Protein AF-A0A7S3ERC5-F1 (afdb_monomer_lite)

Foldseek 3Di:
DDDDDDDPDDPPPDDDVCPVVVPDPVCCVVQWVPADFDQDPPDNQWTATNVRPDIDGDDDCLQADELVSCQLCVVVCVVVVNDHVHYHDDCLPHDDVLLVQLSCQLSLNDDDDLVLQPPLFEDEDEQDQDPVCVVVFDCSLVVSLVVVVVVSQVVCVVSVHQYERAQRFQTQDQVSQVSSVVVCVVCVVVVHDSPPRGDRRTDRPVRVDVVVVPVVVGRYGYNCSVVRPSRD

Sequence (232 aa):
GMDGAAAREGRRLSGSSNYLAGWDQGPINDYVLRPHFKRHTEDAKLLHVAGNTVALGVLPMLQFTTAFTFYVQRGMRDRLGVVPFSLHAIFSHGKDHSRKRALLREAGVWHDPPSYYADGRYLSFTVQLPRHAEAEGGFEIVISQLRQFEAALHMALLLNRTLILPHLRCGDRALAYPCYAWYHRGFNSKGFANAKIPMPTICPSYYWLNIKLAEELFPLREPSFLANPRVP

InterPro domains:
  IPR053250 Glycosyltransferase 77 domain-containing protein [PTHR46936] (22-232)

Organism: NCBI:txid156174

pLDDT: mean 78.37, std 17.31, range [28.64, 97.44]

Structure (mmCIF, N/CA/C/O backbone):
data_AF-A0A7S3ERC5-F1
#
_entry.id   AF-A0A7S3ERC5-F1
#
loop_
_atom_site.group_PDB
_atom_site.id
_atom_site.type_symbol
_atom_site.label_atom_id
_atom_site.label_alt_id
_atom_site.label_comp_id
_atom_site.label_asym_id
_atom_site.label_entity_id
_atom_site.label_seq_id
_atom_site.pdbx_PDB_ins_code
_atom_site.Cartn_x
_atom_site.Cartn_y
_atom_site.Cartn_z
_atom_site.occupancy
_atom_site.B_iso_or_equiv
_atom_site.auth_seq_id
_atom_site.auth_comp_id
_atom_site.auth_asym_id
_atom_site.auth_atom_id
_atom_site.pdbx_PDB_model_num
ATOM 1 N N . GLY A 1 1 ? 59.832 14.404 -34.823 1.00 35.19 1 GLY A N 1
ATOM 2 C CA . GLY A 1 1 ? 58.498 14.774 -34.324 1.00 35.19 1 GLY A CA 1
ATOM 3 C C . GLY A 1 1 ? 57.708 13.511 -34.107 1.00 35.19 1 GLY A C 1
ATOM 4 O O . GLY A 1 1 ? 57.198 12.962 -35.069 1.00 35.19 1 GLY A O 1
ATOM 5 N N . MET A 1 2 ? 57.704 13.016 -32.876 1.00 28.64 2 MET A N 1
ATOM 6 C CA . MET A 1 2 ? 56.937 11.855 -32.428 1.00 28.64 2 MET A CA 1
ATOM 7 C C . MET A 1 2 ? 56.595 12.133 -30.967 1.00 28.64 2 MET A C 1
ATOM 9 O O . MET A 1 2 ? 57.396 11.843 -30.088 1.00 28.64 2 MET A O 1
ATOM 13 N N . ASP A 1 3 ? 55.440 12.745 -30.738 1.00 33.94 3 ASP A N 1
ATOM 14 C CA . ASP A 1 3 ? 54.832 12.858 -29.417 1.00 33.94 3 ASP A CA 1
ATOM 15 C C . ASP A 1 3 ? 53.481 12.159 -29.480 1.00 33.94 3 ASP A C 1
ATOM 17 O O . ASP A 1 3 ? 52.656 12.475 -30.339 1.00 33.94 3 ASP A O 1
ATOM 21 N N . GLY A 1 4 ? 53.253 11.207 -28.576 1.00 38.78 4 GLY A N 1
ATOM 22 C CA . GLY A 1 4 ? 51.921 10.640 -28.385 1.00 38.78 4 GLY A CA 1
ATOM 23 C C . GLY A 1 4 ? 51.878 9.170 -27.999 1.00 38.78 4 GLY A C 1
ATOM 24 O O . GLY A 1 4 ? 51.264 8.394 -28.716 1.00 38.78 4 GLY A O 1
ATOM 25 N N . ALA A 1 5 ? 52.471 8.785 -26.865 1.00 38.22 5 ALA A N 1
ATOM 26 C CA . ALA A 1 5 ? 52.023 7.624 -26.085 1.00 38.22 5 ALA A CA 1
ATOM 27 C C . ALA A 1 5 ? 52.820 7.505 -24.778 1.00 38.22 5 ALA A C 1
ATOM 29 O O . ALA A 1 5 ? 53.934 7.000 -24.806 1.00 38.22 5 ALA A O 1
ATOM 30 N N . ALA A 1 6 ? 52.243 7.936 -23.650 1.00 38.53 6 ALA A N 1
ATOM 31 C CA . ALA A 1 6 ? 52.385 7.295 -22.330 1.00 38.53 6 ALA A CA 1
ATOM 32 C C . ALA A 1 6 ? 51.834 8.213 -21.226 1.00 38.53 6 ALA A C 1
ATOM 34 O O . ALA A 1 6 ? 52.569 8.980 -20.619 1.00 38.53 6 ALA A O 1
ATOM 35 N N . ALA A 1 7 ? 50.533 8.122 -20.945 1.00 35.22 7 ALA A N 1
ATOM 36 C CA . ALA A 1 7 ? 49.967 8.578 -19.673 1.00 35.22 7 ALA A CA 1
ATOM 37 C C . ALA A 1 7 ? 48.605 7.904 -19.434 1.00 35.22 7 ALA A C 1
ATOM 39 O O . ALA A 1 7 ? 47.548 8.529 -19.477 1.00 35.22 7 ALA A O 1
ATOM 40 N N . ARG A 1 8 ? 48.614 6.586 -19.216 1.00 38.88 8 ARG A N 1
ATOM 41 C CA . ARG A 1 8 ? 47.509 5.881 -18.545 1.00 38.88 8 ARG A CA 1
ATOM 42 C C . ARG A 1 8 ? 48.056 5.273 -17.265 1.00 38.88 8 ARG A C 1
ATOM 44 O O . ARG A 1 8 ? 48.265 4.071 -17.169 1.00 38.88 8 ARG A O 1
ATOM 51 N N . GLU A 1 9 ? 48.321 6.140 -16.299 1.00 34.81 9 GLU A N 1
ATOM 52 C CA . GLU A 1 9 ? 48.654 5.719 -14.947 1.00 34.81 9 GLU A CA 1
ATOM 53 C C . GLU A 1 9 ? 47.359 5.476 -14.169 1.00 34.81 9 GLU A C 1
ATOM 55 O O . GLU A 1 9 ? 46.465 6.325 -14.091 1.00 34.81 9 GLU A O 1
ATOM 60 N N . GLY A 1 10 ? 47.229 4.240 -13.686 1.00 36.34 10 GLY A N 1
ATOM 61 C CA . GLY A 1 10 ? 46.068 3.735 -12.976 1.00 36.34 10 GLY A CA 1
ATOM 62 C C . GLY A 1 10 ? 45.777 4.564 -11.735 1.00 36.34 10 GLY A C 1
ATOM 63 O O . GLY A 1 10 ? 46.561 4.611 -10.789 1.00 36.34 10 GLY A O 1
ATOM 64 N N . ARG A 1 11 ? 44.596 5.178 -11.714 1.00 35.50 11 ARG A N 1
ATOM 65 C CA . ARG A 1 11 ? 44.057 5.831 -10.527 1.00 35.50 11 ARG A CA 1
ATOM 66 C C . ARG A 1 11 ? 43.696 4.732 -9.515 1.00 35.50 11 ARG A C 1
ATOM 68 O O . ARG A 1 11 ? 42.594 4.190 -9.552 1.00 35.50 11 ARG A O 1
ATOM 75 N N . ARG A 1 12 ? 44.650 4.357 -8.649 1.00 35.00 12 ARG A N 1
ATOM 76 C CA . ARG A 1 12 ? 44.390 3.517 -7.466 1.00 35.00 12 ARG A CA 1
ATOM 77 C C . ARG A 1 12 ? 43.303 4.195 -6.643 1.00 35.00 12 ARG A C 1
ATOM 79 O O . ARG A 1 12 ? 43.496 5.297 -6.138 1.00 35.00 12 ARG A O 1
ATOM 86 N N . LEU A 1 13 ? 42.163 3.528 -6.527 1.00 39.78 13 LEU A N 1
ATOM 87 C CA . LEU A 1 13 ? 41.083 3.941 -5.648 1.00 39.78 13 LEU A CA 1
ATOM 88 C C . LEU A 1 13 ? 41.535 3.687 -4.207 1.00 39.78 13 LEU A C 1
ATOM 90 O O . LEU A 1 13 ? 41.542 2.547 -3.746 1.00 39.78 13 LEU A O 1
ATOM 94 N N . SER A 1 14 ? 41.975 4.738 -3.515 1.00 37.94 14 SER A N 1
ATOM 95 C CA . SER A 1 14 ? 42.204 4.683 -2.075 1.00 37.94 14 SER A CA 1
ATOM 96 C C . SER A 1 14 ? 40.846 4.588 -1.376 1.00 37.94 14 SER A C 1
ATOM 98 O O . SER A 1 14 ? 40.018 5.498 -1.423 1.00 37.94 14 SER A O 1
ATOM 100 N N . GLY A 1 15 ? 40.584 3.428 -0.778 1.00 44.31 15 GLY A N 1
ATOM 101 C CA . GLY A 1 15 ? 39.358 3.162 -0.042 1.00 44.31 15 GLY A CA 1
ATOM 102 C C . GLY A 1 15 ? 39.331 3.941 1.268 1.00 44.31 15 GLY A C 1
ATOM 103 O O . GLY A 1 15 ? 40.010 3.576 2.223 1.00 44.31 15 GLY A O 1
ATOM 104 N N . SER A 1 16 ? 38.509 4.986 1.327 1.00 39.53 16 SER A N 1
ATOM 105 C CA . SER A 1 16 ? 37.872 5.397 2.578 1.00 39.53 16 SER A CA 1
ATOM 106 C C . SER A 1 16 ? 36.579 4.591 2.739 1.00 39.53 16 SER A C 1
ATOM 108 O O . SER A 1 16 ? 35.960 4.200 1.748 1.00 39.53 16 SER A O 1
ATOM 110 N N . SER A 1 17 ? 36.136 4.337 3.970 1.00 43.28 17 SER A N 1
ATOM 111 C CA . SER A 1 17 ? 34.891 3.606 4.274 1.00 43.28 17 SER A CA 1
ATOM 112 C C . SER A 1 17 ? 33.626 4.209 3.631 1.00 43.28 17 SER A C 1
ATOM 114 O O . SER A 1 17 ? 32.585 3.560 3.586 1.00 43.28 17 SER A O 1
ATOM 116 N N . ASN A 1 18 ? 33.727 5.413 3.060 1.00 44.56 18 ASN A N 1
ATOM 117 C CA . ASN A 1 18 ? 32.684 6.088 2.293 1.00 44.56 18 ASN A CA 1
ATOM 118 C C . ASN A 1 18 ? 32.609 5.663 0.816 1.00 44.56 18 ASN A C 1
ATOM 120 O O . ASN A 1 18 ? 31.658 6.037 0.132 1.00 44.56 18 ASN A O 1
ATOM 124 N N . TYR A 1 19 ? 33.570 4.888 0.298 1.00 46.44 19 TYR A N 1
ATOM 125 C CA . TYR A 1 19 ? 33.603 4.535 -1.126 1.00 46.44 19 TYR A CA 1
ATOM 126 C C . TYR A 1 19 ? 32.423 3.638 -1.522 1.00 46.44 19 TYR A C 1
ATOM 128 O O . TYR A 1 19 ? 31.796 3.862 -2.552 1.00 46.44 19 TYR A O 1
ATOM 136 N N . LEU A 1 20 ? 32.057 2.673 -0.669 1.00 44.97 20 LEU A N 1
ATOM 137 C CA . LEU A 1 20 ? 30.886 1.812 -0.884 1.00 44.97 20 LEU A CA 1
ATOM 138 C C . LEU A 1 20 ? 29.560 2.565 -0.708 1.00 44.97 20 LEU A C 1
ATOM 140 O O . LEU A 1 20 ? 28.596 2.251 -1.394 1.00 44.97 20 LEU A O 1
ATOM 144 N N . ALA A 1 21 ? 29.514 3.590 0.150 1.00 45.38 21 ALA A N 1
ATOM 145 C CA . ALA A 1 21 ? 28.346 4.466 0.268 1.00 45.38 21 ALA A CA 1
ATOM 146 C C . ALA A 1 21 ? 28.141 5.339 -0.985 1.00 45.38 21 ALA A C 1
ATOM 148 O O . ALA A 1 21 ? 27.024 5.772 -1.255 1.00 45.38 21 ALA A O 1
ATOM 149 N N . GLY A 1 22 ? 29.211 5.571 -1.755 1.00 47.38 22 GLY A N 1
ATOM 150 C CA . GLY A 1 22 ? 29.163 6.224 -3.060 1.00 47.38 22 GLY A CA 1
ATOM 151 C C . GLY A 1 22 ? 28.683 5.318 -4.196 1.00 47.38 22 GLY A C 1
ATOM 152 O O . GLY A 1 22 ? 28.251 5.845 -5.212 1.00 47.38 22 GLY A O 1
ATOM 153 N N . TRP A 1 23 ? 28.708 3.988 -4.042 1.00 52.31 23 TRP A N 1
ATOM 154 C CA . TRP A 1 23 ? 28.159 3.035 -5.019 1.00 52.31 23 TRP A CA 1
ATOM 155 C C . TRP A 1 23 ? 26.625 2.990 -4.939 1.00 52.31 23 TRP A C 1
ATOM 157 O O . TRP A 1 23 ? 26.026 2.008 -4.505 1.00 52.31 23 TRP A O 1
ATOM 167 N N . ASP A 1 24 ? 25.986 4.083 -5.351 1.00 62.59 24 ASP A N 1
ATOM 168 C CA . ASP A 1 24 ? 24.536 4.185 -5.512 1.00 62.59 24 ASP A CA 1
ATOM 169 C C . ASP A 1 24 ? 24.131 4.190 -7.005 1.00 62.59 24 ASP A C 1
ATOM 171 O O . ASP A 1 24 ? 24.898 3.809 -7.896 1.00 62.59 24 ASP A O 1
ATOM 175 N N . GLN A 1 25 ? 22.895 4.603 -7.288 1.00 63.19 25 GLN A N 1
ATOM 176 C CA . GLN A 1 25 ? 22.359 4.773 -8.633 1.00 63.19 25 GLN A CA 1
ATOM 177 C C . GLN A 1 25 ? 23.262 5.593 -9.581 1.00 63.19 25 GLN A C 1
ATOM 179 O O . GLN A 1 25 ? 23.300 5.290 -10.771 1.00 63.19 25 GLN A O 1
ATOM 184 N N . GLY A 1 26 ? 23.968 6.622 -9.106 1.00 65.56 26 GLY A N 1
ATOM 185 C CA . GLY A 1 26 ? 24.802 7.521 -9.909 1.00 65.56 26 GLY A CA 1
ATOM 186 C C . GLY A 1 26 ? 25.967 6.800 -10.592 1.00 65.56 26 GLY A C 1
ATOM 187 O O . GLY A 1 26 ? 25.983 6.724 -11.820 1.00 65.56 26 GLY A O 1
ATOM 188 N N . PRO A 1 27 ? 26.906 6.196 -9.843 1.00 68.62 27 PRO A N 1
ATOM 189 C CA . PRO A 1 27 ? 28.004 5.440 -10.444 1.00 68.62 27 PRO A CA 1
ATOM 190 C C . PRO A 1 27 ? 27.554 4.229 -11.263 1.00 68.62 27 PRO A C 1
ATOM 192 O O . PRO A 1 27 ? 28.153 3.948 -12.301 1.00 68.62 27 PRO A O 1
ATOM 195 N N . ILE A 1 28 ? 26.471 3.548 -10.869 1.00 69.75 28 ILE A N 1
ATOM 196 C CA . ILE A 1 28 ? 25.875 2.496 -11.707 1.00 69.75 28 ILE A CA 1
ATOM 197 C C . ILE A 1 28 ? 25.412 3.095 -13.038 1.00 69.75 28 ILE A C 1
ATOM 199 O O . ILE A 1 28 ? 25.737 2.564 -14.098 1.00 69.75 28 ILE A O 1
ATOM 203 N N . ASN A 1 29 ? 24.706 4.226 -13.015 1.00 68.50 29 ASN A N 1
ATOM 204 C CA . ASN A 1 29 ? 24.275 4.895 -14.236 1.00 68.50 29 ASN A CA 1
ATOM 205 C C . ASN A 1 29 ? 25.470 5.305 -15.112 1.00 68.50 29 ASN A C 1
ATOM 207 O O . ASN A 1 29 ? 25.428 5.095 -16.320 1.00 68.50 29 ASN A O 1
ATOM 211 N N . ASP A 1 30 ? 26.520 5.874 -14.525 1.00 70.38 30 ASP A N 1
ATOM 212 C CA . ASP A 1 30 ? 27.606 6.517 -15.270 1.00 70.38 30 ASP A CA 1
ATOM 213 C C . ASP A 1 30 ? 28.686 5.560 -15.768 1.00 70.38 30 ASP A C 1
ATOM 215 O O . ASP A 1 30 ? 29.192 5.740 -16.877 1.00 70.38 30 ASP A O 1
ATOM 219 N N . TYR A 1 31 ? 29.013 4.530 -14.990 1.00 68.44 31 TYR A N 1
ATOM 220 C CA . TYR A 1 31 ? 30.121 3.619 -15.293 1.00 68.44 31 TYR A CA 1
ATOM 221 C C . TYR A 1 31 ? 29.662 2.232 -15.740 1.00 68.44 31 TYR A C 1
ATOM 223 O O . TYR A 1 31 ? 30.422 1.530 -16.404 1.00 68.44 31 TYR A O 1
ATOM 231 N N . VAL A 1 32 ? 28.432 1.837 -15.401 1.00 68.19 32 VAL A N 1
ATOM 232 C CA . VAL A 1 32 ? 27.875 0.537 -15.797 1.00 68.19 32 VAL A CA 1
ATOM 233 C C . VAL A 1 32 ? 26.866 0.725 -16.924 1.00 68.19 32 VAL A C 1
ATOM 235 O O . VAL A 1 32 ? 27.057 0.184 -18.002 1.00 68.19 32 VAL A O 1
ATOM 238 N N . LEU A 1 33 ? 25.823 1.532 -16.726 1.00 69.31 33 LEU A N 1
ATOM 239 C CA . LEU A 1 33 ? 24.710 1.635 -17.674 1.00 69.31 33 LEU A CA 1
ATOM 240 C C . LEU A 1 33 ? 25.027 2.515 -18.896 1.00 69.31 33 LEU A C 1
ATOM 242 O O . LEU A 1 33 ? 24.703 2.141 -20.014 1.00 69.31 33 LEU A O 1
ATOM 246 N N . ARG A 1 34 ? 25.650 3.687 -18.742 1.00 65.69 34 ARG A N 1
ATOM 247 C CA . ARG A 1 34 ? 25.949 4.583 -19.880 1.00 65.69 34 ARG A CA 1
ATOM 248 C C . ARG A 1 34 ? 27.001 4.027 -20.858 1.00 65.69 34 ARG A C 1
ATOM 250 O O . ARG A 1 34 ? 26.823 4.238 -22.061 1.00 65.69 34 ARG A O 1
ATOM 257 N N . PRO A 1 35 ? 28.067 3.325 -20.428 1.00 59.41 35 PRO A N 1
ATOM 258 C CA . PRO A 1 35 ? 29.069 2.802 -21.354 1.00 59.41 35 PRO A CA 1
ATOM 259 C C . PRO A 1 35 ? 28.554 1.588 -22.143 1.00 59.41 35 PRO A C 1
ATOM 261 O O . PRO A 1 35 ? 28.512 0.466 -21.645 1.00 59.41 35 PRO A O 1
ATOM 264 N N . HIS A 1 36 ? 28.223 1.822 -23.415 1.00 63.94 36 HIS A N 1
ATOM 265 C CA . HIS A 1 36 ? 27.982 0.808 -24.450 1.00 63.94 36 HIS A CA 1
ATOM 266 C C . HIS A 1 36 ? 26.942 -0.270 -24.104 1.00 63.94 36 HIS A C 1
ATOM 268 O O . HIS A 1 36 ? 27.240 -1.459 -24.202 1.00 63.94 36 HIS A O 1
ATOM 274 N N . PHE A 1 37 ? 25.705 0.135 -23.798 1.00 75.31 37 PHE A N 1
ATOM 275 C CA . PHE A 1 37 ? 24.567 -0.788 -23.820 1.00 75.31 37 PHE A CA 1
ATOM 276 C C . PHE A 1 37 ? 24.485 -1.496 -25.177 1.00 75.31 37 PHE A C 1
ATOM 278 O O . PHE A 1 37 ? 24.172 -0.872 -26.196 1.00 75.31 37 PHE A O 1
ATOM 285 N N . LYS A 1 38 ? 24.747 -2.803 -25.193 1.00 79.62 38 LYS A N 1
ATOM 286 C CA . LYS A 1 38 ? 24.572 -3.648 -26.378 1.00 79.62 38 LYS A CA 1
ATOM 287 C C . LYS A 1 38 ? 23.632 -4.787 -26.038 1.00 79.62 38 LYS A C 1
ATOM 289 O O . LYS A 1 38 ? 23.845 -5.511 -25.073 1.00 79.62 38 LYS A O 1
ATOM 294 N N . ARG A 1 39 ? 22.578 -4.952 -26.829 1.00 80.56 39 ARG A N 1
ATOM 295 C CA . ARG A 1 39 ? 21.691 -6.109 -26.700 1.00 80.56 39 ARG A CA 1
ATOM 296 C C . ARG A 1 39 ? 22.478 -7.383 -27.006 1.00 80.56 39 ARG A C 1
ATOM 298 O O . ARG A 1 39 ? 23.243 -7.390 -27.970 1.00 80.56 39 ARG A O 1
ATOM 305 N N . HIS A 1 40 ? 22.305 -8.428 -26.198 1.00 82.81 40 HIS A N 1
ATOM 306 C CA . HIS A 1 40 ? 22.885 -9.734 -26.504 1.00 82.81 40 HIS A CA 1
ATOM 307 C C . HIS A 1 40 ? 22.277 -10.256 -27.812 1.00 82.81 40 HIS A C 1
ATOM 309 O O . HIS A 1 40 ? 21.075 -10.108 -28.048 1.00 82.81 40 HIS A O 1
ATOM 315 N N . THR A 1 41 ? 23.101 -10.833 -28.683 1.00 83.19 41 THR A N 1
ATOM 316 C CA . THR A 1 41 ? 22.674 -11.282 -30.018 1.00 83.19 41 THR A CA 1
ATOM 317 C C . THR A 1 41 ? 21.738 -12.486 -29.954 1.00 83.19 41 THR A C 1
ATOM 319 O O . THR A 1 41 ? 20.839 -12.601 -30.778 1.00 83.19 41 THR A O 1
ATOM 322 N N . GLU A 1 42 ? 21.921 -13.347 -28.953 1.00 86.19 42 GLU A N 1
ATOM 323 C CA . GLU A 1 42 ? 21.199 -14.625 -28.831 1.00 86.19 42 GLU A CA 1
ATOM 324 C C . GLU A 1 42 ? 20.074 -14.624 -27.782 1.00 86.19 42 GLU A C 1
ATOM 326 O O . GLU A 1 42 ? 19.174 -15.453 -27.860 1.00 86.19 42 GLU A O 1
ATOM 331 N N . ASP A 1 43 ? 20.075 -13.688 -26.822 1.00 86.25 43 ASP A N 1
ATOM 332 C CA . ASP A 1 43 ? 19.049 -13.618 -25.775 1.00 86.25 43 ASP A CA 1
ATOM 333 C C . ASP A 1 43 ? 18.535 -12.185 -25.626 1.00 86.25 43 ASP A C 1
ATOM 335 O O . ASP A 1 43 ? 19.220 -11.275 -25.160 1.00 86.25 43 ASP A O 1
ATOM 339 N N . ALA A 1 44 ? 17.270 -11.989 -25.989 1.00 82.06 44 ALA A N 1
ATOM 340 C CA . ALA A 1 44 ? 16.591 -10.706 -25.891 1.00 82.06 44 ALA A CA 1
ATOM 341 C C . ALA A 1 44 ? 16.514 -10.137 -24.462 1.00 82.06 44 ALA A C 1
ATOM 343 O O . ALA A 1 44 ? 16.259 -8.939 -24.318 1.00 82.06 44 ALA A O 1
ATOM 344 N N . LYS A 1 45 ? 16.690 -10.970 -23.432 1.00 83.19 45 LYS A N 1
ATOM 345 C CA . LYS A 1 45 ? 16.627 -10.588 -22.015 1.00 83.19 45 LYS A CA 1
ATOM 346 C C . LYS A 1 45 ? 17.985 -10.202 -21.438 1.00 83.19 45 LYS A C 1
ATOM 348 O O . LYS A 1 45 ? 18.026 -9.757 -20.290 1.00 83.19 45 LYS A O 1
ATOM 353 N N . LEU A 1 46 ? 19.065 -10.359 -22.203 1.00 86.50 46 LEU A N 1
ATOM 354 C CA . LEU A 1 46 ? 20.416 -10.027 -21.776 1.00 86.50 46 LEU A CA 1
ATOM 355 C C . LEU A 1 46 ? 20.926 -8.757 -22.459 1.00 86.50 46 LEU A C 1
ATOM 357 O O . LEU A 1 46 ? 20.712 -8.498 -23.648 1.00 86.50 46 LEU A O 1
ATOM 361 N N . LEU A 1 47 ? 21.631 -7.954 -21.672 1.00 85.38 47 LEU A N 1
ATOM 362 C CA . LEU A 1 47 ? 22.252 -6.708 -22.089 1.00 85.38 47 LEU A CA 1
ATOM 363 C C . LEU A 1 47 ? 23.715 -6.734 -21.660 1.00 85.38 47 LEU A C 1
ATOM 365 O O . LEU A 1 47 ? 24.022 -6.999 -20.503 1.00 85.38 47 LEU A O 1
ATOM 369 N N . HIS A 1 48 ? 24.620 -6.430 -22.576 1.00 85.56 48 HIS A N 1
ATOM 370 C CA . HIS A 1 48 ? 26.025 -6.236 -22.269 1.00 85.56 48 HIS A CA 1
ATOM 371 C C . HIS A 1 48 ? 26.301 -4.788 -21.894 1.00 85.56 48 HIS A C 1
ATOM 373 O O . HIS A 1 48 ? 25.827 -3.855 -22.550 1.00 85.56 48 HIS A O 1
ATOM 379 N N . VAL A 1 49 ? 27.105 -4.630 -20.849 1.00 82.25 49 VAL A N 1
ATOM 380 C CA . VAL A 1 49 ? 27.571 -3.348 -20.323 1.00 82.25 49 VAL A CA 1
ATOM 381 C C . VAL A 1 49 ? 29.068 -3.412 -20.018 1.00 82.25 49 VAL A C 1
ATOM 383 O O . VAL A 1 49 ? 29.688 -4.472 -20.153 1.00 82.25 49 VAL A O 1
ATOM 386 N N . ALA A 1 50 ? 29.667 -2.276 -19.642 1.00 77.69 50 ALA A N 1
ATOM 387 C CA . ALA A 1 50 ? 31.088 -2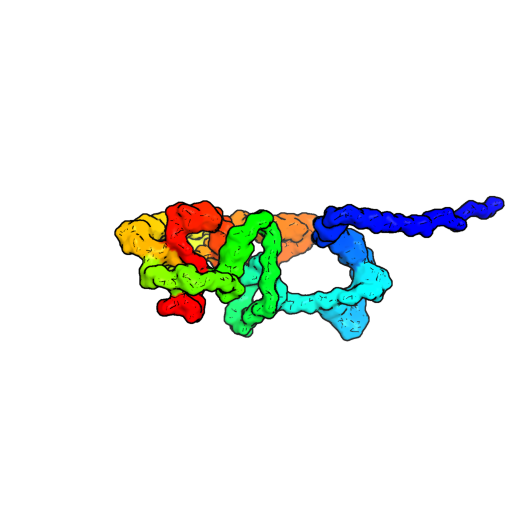.184 -19.289 1.00 77.69 50 ALA A CA 1
ATOM 388 C C . ALA A 1 50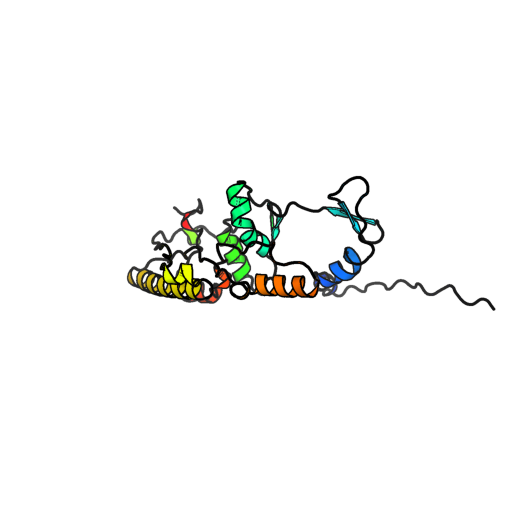 ? 32.014 -2.792 -20.369 1.00 77.69 50 ALA A C 1
ATOM 390 O O . ALA A 1 50 ? 32.906 -3.592 -20.086 1.00 77.69 50 ALA A O 1
ATOM 391 N N . GLY A 1 51 ? 31.759 -2.457 -21.640 1.00 76.12 51 GLY A N 1
ATOM 392 C CA . GLY A 1 51 ? 32.564 -2.953 -22.762 1.00 76.12 51 GLY A CA 1
ATOM 393 C C . GLY A 1 51 ? 32.430 -4.460 -23.009 1.00 76.12 51 GLY A C 1
ATOM 394 O O . GLY A 1 51 ? 33.411 -5.095 -23.377 1.00 76.12 51 GLY A O 1
ATOM 395 N N . ASN A 1 52 ? 31.232 -5.023 -22.813 1.00 79.62 52 ASN A N 1
ATOM 396 C CA . ASN A 1 52 ? 30.895 -6.448 -22.969 1.00 79.62 52 ASN A CA 1
ATOM 397 C C . ASN A 1 52 ? 31.449 -7.398 -21.896 1.00 79.62 52 ASN A C 1
ATOM 399 O O . ASN A 1 52 ? 31.301 -8.609 -22.032 1.00 79.62 52 ASN A O 1
ATOM 403 N N . THR A 1 53 ? 32.034 -6.882 -20.815 1.00 81.81 53 THR A N 1
ATOM 404 C CA . THR A 1 53 ? 32.584 -7.718 -19.731 1.00 81.81 53 THR A CA 1
ATOM 405 C C . THR A 1 53 ? 31.539 -8.143 -18.698 1.00 81.81 53 THR A C 1
ATOM 407 O O . THR A 1 53 ? 31.750 -9.110 -17.972 1.00 81.81 53 THR A O 1
ATOM 410 N N . VAL A 1 54 ? 30.398 -7.449 -18.643 1.00 82.75 54 VAL A N 1
ATOM 411 C CA . VAL A 1 54 ? 29.295 -7.738 -17.719 1.00 82.75 54 VAL A CA 1
ATOM 412 C C . VAL A 1 54 ? 28.011 -7.941 -18.517 1.00 82.75 54 VAL A C 1
ATOM 414 O O . VAL A 1 54 ? 27.688 -7.142 -19.399 1.00 82.75 54 VAL A O 1
ATOM 417 N N . ALA A 1 55 ? 27.273 -9.004 -18.193 1.00 84.81 55 ALA A N 1
ATOM 418 C CA . ALA A 1 55 ? 25.927 -9.254 -18.695 1.00 84.81 55 ALA A CA 1
ATOM 419 C C . ALA A 1 55 ? 24.890 -8.902 -17.617 1.00 84.81 55 ALA A C 1
ATOM 421 O O . ALA A 1 55 ? 24.990 -9.338 -16.471 1.00 84.81 55 ALA A O 1
ATOM 422 N N . LEU A 1 56 ? 23.887 -8.112 -17.990 1.00 84.38 56 LEU A N 1
ATOM 423 C CA . LEU A 1 56 ? 22.734 -7.757 -17.172 1.00 84.38 56 LEU A CA 1
ATOM 424 C C . LEU A 1 56 ? 21.500 -8.489 -17.693 1.00 84.38 56 LEU A C 1
ATOM 426 O O . LEU A 1 56 ? 21.204 -8.434 -18.886 1.00 84.38 56 LEU A O 1
ATOM 430 N N . GLY A 1 57 ? 20.761 -9.131 -16.792 1.00 85.12 57 GLY A N 1
ATOM 431 C CA . GLY A 1 57 ? 19.477 -9.753 -17.099 1.00 85.12 57 GLY A CA 1
ATOM 432 C C . GLY A 1 57 ? 18.300 -8.841 -16.773 1.00 85.12 57 GLY A C 1
ATOM 433 O O . GLY A 1 57 ? 18.272 -8.187 -15.729 1.00 85.12 57 GLY A O 1
ATOM 434 N N . VAL A 1 58 ? 17.298 -8.823 -17.651 1.00 82.31 58 VAL A N 1
ATOM 435 C CA . VAL A 1 58 ? 16.015 -8.165 -17.386 1.00 82.31 58 VAL A CA 1
ATOM 436 C C . VAL A 1 58 ? 15.109 -9.120 -16.612 1.00 82.31 58 VAL A C 1
ATOM 438 O O . VAL A 1 58 ? 14.685 -10.154 -17.131 1.00 82.31 58 VAL A O 1
ATOM 441 N N . LEU A 1 59 ? 14.789 -8.760 -15.370 1.00 87.44 59 LEU A N 1
ATOM 442 C CA . LEU A 1 59 ? 13.900 -9.543 -14.514 1.00 87.44 59 LEU A CA 1
ATOM 443 C C . LEU A 1 59 ? 12.426 -9.148 -14.719 1.00 87.44 59 LEU A C 1
ATOM 445 O O . LEU A 1 59 ? 12.125 -7.967 -14.919 1.00 87.44 59 LEU A O 1
ATOM 449 N N . PRO A 1 60 ? 11.483 -10.109 -14.662 1.00 88.19 60 PRO A N 1
ATOM 450 C CA . PRO A 1 60 ? 10.065 -9.825 -14.846 1.00 88.19 60 PRO A CA 1
ATOM 451 C C . PRO A 1 60 ? 9.539 -8.941 -13.711 1.00 88.19 60 PRO A C 1
ATOM 453 O O . PRO A 1 60 ? 9.483 -9.351 -12.552 1.00 88.19 60 PRO A O 1
ATOM 456 N N . MET A 1 61 ? 9.093 -7.733 -14.060 1.00 87.06 61 MET A N 1
ATOM 457 C CA . MET A 1 61 ? 8.675 -6.706 -13.097 1.00 87.06 61 MET A CA 1
ATOM 458 C C . MET A 1 61 ? 7.550 -7.133 -12.146 1.00 87.06 61 MET A C 1
ATOM 460 O O . MET A 1 61 ? 7.457 -6.594 -11.049 1.00 87.06 61 MET A O 1
ATOM 464 N N . LEU A 1 62 ? 6.683 -8.070 -12.548 1.00 90.38 62 LEU A N 1
ATOM 465 C CA . LEU A 1 62 ? 5.600 -8.556 -11.684 1.00 90.38 62 LEU A CA 1
ATOM 466 C C . LEU A 1 62 ? 6.113 -9.436 -10.533 1.00 90.38 62 LEU A C 1
ATOM 468 O O . LEU A 1 62 ? 5.470 -9.488 -9.490 1.00 90.38 62 LEU A O 1
ATOM 472 N N . GLN A 1 63 ? 7.261 -10.098 -10.713 1.00 92.88 63 GLN A N 1
ATOM 473 C CA . GLN A 1 63 ? 7.896 -10.931 -9.687 1.00 92.88 63 GLN A CA 1
ATOM 474 C C . GLN A 1 63 ? 9.003 -10.176 -8.943 1.00 92.88 63 GLN A C 1
ATOM 476 O O . GLN A 1 63 ? 9.152 -10.343 -7.737 1.00 92.88 63 GLN A O 1
ATOM 481 N N . PHE A 1 64 ? 9.762 -9.327 -9.636 1.00 92.50 64 PHE A N 1
ATOM 482 C CA . PHE A 1 64 ? 10.858 -8.540 -9.066 1.00 92.50 64 PHE A CA 1
ATOM 483 C C . PHE A 1 64 ? 10.433 -7.080 -8.967 1.00 92.50 64 PHE A C 1
ATOM 485 O O . PHE A 1 64 ? 10.770 -6.235 -9.798 1.00 92.50 64 PHE A O 1
ATOM 492 N N . THR A 1 65 ? 9.623 -6.812 -7.951 1.00 89.50 65 THR A N 1
ATOM 493 C CA . THR A 1 65 ? 8.988 -5.515 -7.752 1.00 89.50 65 THR A CA 1
ATOM 494 C C . THR A 1 65 ? 9.887 -4.582 -6.951 1.00 89.50 65 THR A C 1
ATOM 496 O O . THR A 1 65 ? 10.530 -4.957 -5.976 1.00 89.50 65 THR A O 1
ATOM 499 N N . THR A 1 66 ? 9.898 -3.317 -7.332 1.00 86.81 66 THR A N 1
ATOM 500 C CA . THR A 1 66 ? 10.235 -2.211 -6.433 1.00 86.81 66 THR A CA 1
ATOM 501 C C . THR A 1 66 ? 8.984 -1.755 -5.688 1.00 86.81 66 THR A C 1
ATOM 503 O O . THR A 1 66 ? 7.876 -1.988 -6.166 1.00 86.81 66 THR A O 1
ATOM 506 N N . ALA A 1 67 ? 9.135 -1.012 -4.588 1.00 82.81 67 ALA A N 1
ATOM 507 C CA . ALA A 1 67 ? 8.003 -0.386 -3.893 1.00 82.81 67 ALA A CA 1
ATOM 508 C C . ALA A 1 67 ? 7.040 0.347 -4.849 1.00 82.81 67 ALA A C 1
ATOM 510 O O . ALA A 1 67 ? 5.833 0.258 -4.695 1.00 82.81 67 ALA A O 1
ATOM 511 N N . PHE A 1 68 ? 7.553 1.021 -5.884 1.00 80.62 68 PHE A N 1
ATOM 512 C CA . PHE A 1 68 ? 6.723 1.704 -6.880 1.00 80.62 68 PHE A CA 1
ATOM 513 C C . PHE A 1 68 ? 5.940 0.730 -7.775 1.00 80.62 68 PHE A C 1
ATOM 515 O O . PHE A 1 68 ? 4.719 0.820 -7.901 1.00 80.62 68 PHE A O 1
ATOM 522 N N . THR A 1 69 ? 6.640 -0.224 -8.391 1.00 83.56 69 THR A N 1
ATOM 523 C CA . THR A 1 69 ? 6.027 -1.188 -9.324 1.00 83.56 69 THR A CA 1
ATOM 524 C C . THR A 1 69 ? 5.098 -2.170 -8.610 1.00 83.56 69 THR A C 1
ATOM 526 O O . THR A 1 69 ? 4.124 -2.618 -9.209 1.00 83.56 69 THR A O 1
ATOM 529 N N . PHE A 1 70 ? 5.321 -2.416 -7.316 1.00 87.56 70 PHE A N 1
ATOM 530 C CA . PHE A 1 70 ? 4.422 -3.178 -6.455 1.00 87.56 70 PHE A CA 1
ATOM 531 C C . PHE A 1 70 ? 3.012 -2.568 -6.388 1.00 87.56 70 PHE A C 1
ATOM 533 O O . PHE A 1 70 ? 2.035 -3.305 -6.474 1.00 87.56 70 PHE A O 1
ATOM 540 N N . TYR A 1 71 ? 2.849 -1.245 -6.307 1.00 84.75 71 TYR A N 1
ATOM 541 C CA . TYR A 1 71 ? 1.498 -0.657 -6.318 1.00 84.75 71 TYR A CA 1
ATOM 542 C C . TYR A 1 71 ? 0.974 -0.429 -7.733 1.00 84.75 71 TYR A C 1
ATOM 544 O O . TYR A 1 71 ? -0.167 -0.787 -8.024 1.00 84.75 71 TYR A O 1
ATOM 552 N N . VAL A 1 72 ? 1.805 0.103 -8.636 1.00 81.81 72 VAL A N 1
ATOM 553 C CA . VAL A 1 72 ? 1.398 0.410 -10.022 1.00 81.81 72 VAL A CA 1
ATOM 554 C C . VAL A 1 72 ? 0.909 -0.836 -10.763 1.00 81.81 72 VAL A C 1
ATOM 556 O O . VAL A 1 72 ? -0.062 -0.769 -11.509 1.00 81.81 72 VAL A O 1
ATOM 559 N N . GLN A 1 73 ? 1.547 -1.987 -10.536 1.00 85.12 73 GLN A N 1
ATOM 560 C CA . GLN A 1 73 ? 1.191 -3.246 -11.193 1.00 85.12 73 GLN A CA 1
ATOM 561 C C . GLN A 1 73 ? 0.316 -4.158 -10.325 1.00 85.12 73 GLN A C 1
ATOM 563 O O . GLN A 1 73 ? 0.133 -5.321 -10.681 1.00 85.12 73 GLN A O 1
ATOM 568 N N . ARG A 1 74 ? -0.239 -3.671 -9.202 1.00 85.69 74 ARG A N 1
ATOM 569 C CA . ARG A 1 74 ? -1.063 -4.497 -8.301 1.00 85.69 74 ARG A CA 1
ATOM 570 C C . ARG A 1 74 ? -2.223 -5.164 -9.037 1.00 85.69 74 ARG A C 1
ATOM 572 O O . ARG A 1 74 ? -2.312 -6.381 -9.013 1.00 85.69 74 ARG A O 1
ATOM 579 N N . GLY A 1 75 ? -3.027 -4.400 -9.778 1.00 84.88 75 GLY A N 1
ATOM 580 C CA . GLY A 1 75 ? -4.165 -4.962 -10.518 1.00 84.88 75 GLY A CA 1
ATOM 581 C C . GLY A 1 75 ? -3.763 -6.031 -11.542 1.00 84.88 75 GLY A C 1
ATOM 582 O O . GLY A 1 75 ? -4.465 -7.024 -11.705 1.00 84.88 75 GLY A O 1
ATOM 583 N N . MET A 1 76 ? -2.606 -5.871 -12.195 1.00 87.62 76 MET A N 1
ATOM 584 C CA . MET A 1 76 ? -2.073 -6.878 -13.117 1.00 87.62 76 MET A CA 1
ATOM 585 C C . MET A 1 76 ? -1.607 -8.136 -12.375 1.00 87.62 76 MET A C 1
ATOM 587 O O . MET A 1 76 ? -1.917 -9.244 -12.806 1.00 87.62 76 MET A O 1
ATOM 591 N N . ARG A 1 77 ? -0.882 -7.982 -11.258 1.00 90.50 77 ARG A N 1
ATOM 592 C CA . ARG A 1 77 ? -0.449 -9.125 -10.445 1.00 90.50 77 ARG A CA 1
ATOM 593 C C . ARG A 1 77 ? -1.630 -9.902 -9.889 1.00 90.50 77 ARG A C 1
ATOM 595 O O . ARG A 1 77 ? -1.632 -11.121 -10.006 1.00 90.50 77 ARG A O 1
ATOM 602 N N . ASP A 1 78 ? -2.614 -9.200 -9.334 1.00 88.12 78 ASP A N 1
ATOM 603 C CA . ASP A 1 78 ? -3.793 -9.806 -8.721 1.00 88.12 78 ASP A CA 1
ATOM 604 C C . ASP A 1 78 ? -4.588 -10.586 -9.785 1.00 88.12 78 ASP A C 1
ATOM 606 O O . ASP A 1 78 ? -4.936 -11.744 -9.570 1.00 88.12 78 ASP A O 1
ATOM 610 N N . ARG A 1 79 ? -4.773 -10.012 -10.987 1.00 90.38 79 ARG A N 1
ATOM 611 C CA . ARG A 1 79 ? -5.437 -10.687 -12.118 1.00 90.38 79 ARG A CA 1
ATOM 612 C C . ARG A 1 79 ? -4.699 -11.940 -12.600 1.00 90.38 79 ARG A C 1
ATOM 614 O O . ARG A 1 79 ? -5.346 -12.889 -13.031 1.00 90.38 79 ARG A O 1
ATOM 621 N N . LEU A 1 80 ? -3.367 -11.924 -12.592 1.00 93.75 80 LEU A N 1
ATOM 622 C CA . LEU A 1 80 ? -2.536 -13.037 -13.064 1.00 93.75 80 LEU A CA 1
ATOM 623 C C . LEU A 1 80 ? -2.140 -14.019 -11.948 1.00 93.75 80 LEU A C 1
ATOM 625 O O . LEU A 1 80 ? -1.426 -14.979 -12.225 1.00 93.75 80 LEU A O 1
ATOM 629 N N . GLY A 1 81 ? -2.550 -13.776 -10.699 1.00 92.50 81 GLY A N 1
ATOM 630 C CA . GLY A 1 81 ? -2.147 -14.587 -9.547 1.00 92.50 81 GLY A CA 1
ATOM 631 C C . GLY A 1 81 ? -0.636 -14.574 -9.279 1.00 92.50 81 GLY A C 1
ATOM 632 O O . GLY A 1 81 ? -0.093 -15.547 -8.760 1.00 92.50 81 GLY A O 1
ATOM 633 N N . VAL A 1 82 ? 0.071 -13.504 -9.660 1.00 93.25 82 VAL A N 1
ATOM 634 C CA . VAL A 1 82 ? 1.534 -13.430 -9.527 1.00 93.25 82 VAL A CA 1
ATOM 635 C C . VAL A 1 82 ? 1.918 -12.923 -8.142 1.00 93.25 82 VAL A C 1
ATOM 637 O O . VAL A 1 82 ? 1.723 -11.751 -7.810 1.00 93.25 82 VAL A O 1
ATOM 640 N N . VAL A 1 83 ? 2.551 -13.796 -7.363 1.00 89.94 83 VAL A N 1
ATOM 641 C CA . VAL A 1 83 ? 3.195 -13.431 -6.099 1.00 89.94 83 VAL A CA 1
ATOM 642 C C . VAL A 1 83 ? 4.593 -12.868 -6.389 1.00 89.94 83 VAL A C 1
ATOM 644 O O . VAL A 1 83 ? 5.363 -13.507 -7.113 1.00 89.94 83 VAL A O 1
ATOM 647 N N . PRO A 1 84 ? 4.952 -11.683 -5.859 1.00 92.06 84 PRO A N 1
ATOM 648 C CA . PRO A 1 84 ? 6.309 -11.168 -5.979 1.00 92.06 84 PRO A CA 1
ATOM 649 C C . PRO A 1 84 ? 7.331 -12.129 -5.367 1.00 92.06 84 PRO A C 1
ATOM 651 O O . PRO A 1 84 ? 7.207 -12.522 -4.213 1.00 92.06 84 PRO A O 1
ATOM 654 N N . PHE A 1 85 ? 8.370 -12.458 -6.131 1.00 92.94 85 PHE A N 1
ATOM 655 C CA . PHE A 1 85 ? 9.553 -13.155 -5.629 1.00 92.94 85 PHE A CA 1
ATOM 656 C C . PHE A 1 85 ? 10.438 -12.216 -4.798 1.00 92.94 85 PHE A C 1
ATOM 658 O O . PHE A 1 85 ? 11.049 -12.623 -3.816 1.00 92.94 85 PHE A O 1
ATOM 665 N N . SER A 1 86 ? 10.506 -10.942 -5.191 1.00 92.31 86 SER A N 1
ATOM 666 C CA . SER A 1 86 ? 11.263 -9.913 -4.486 1.00 92.31 86 SER A CA 1
ATOM 667 C C . SER A 1 86 ? 10.495 -8.594 -4.457 1.00 92.31 86 SER A C 1
ATOM 669 O O . SER A 1 86 ? 9.909 -8.164 -5.458 1.00 92.31 86 SER A O 1
ATOM 671 N N . LEU A 1 87 ? 10.520 -7.946 -3.292 1.00 90.75 87 LEU A N 1
ATOM 672 C CA . LEU A 1 87 ? 10.030 -6.590 -3.077 1.00 90.75 87 LEU A CA 1
ATOM 673 C C . LEU A 1 87 ? 11.177 -5.716 -2.567 1.00 90.75 87 LEU A C 1
ATOM 675 O O . LEU A 1 87 ? 11.558 -5.757 -1.398 1.00 90.75 87 LEU A O 1
ATOM 679 N N . HIS A 1 88 ? 11.722 -4.892 -3.456 1.00 88.00 88 HIS A N 1
ATOM 680 C CA . HIS A 1 88 ? 12.789 -3.960 -3.135 1.00 88.00 88 HIS A CA 1
ATOM 681 C C . HIS A 1 88 ? 12.223 -2.614 -2.649 1.00 88.00 88 HIS A C 1
ATOM 683 O O . HIS A 1 88 ? 11.674 -1.816 -3.420 1.00 88.00 88 HIS A O 1
ATOM 689 N N . ALA A 1 89 ? 12.369 -2.347 -1.348 1.00 84.56 89 ALA A N 1
ATOM 690 C CA . ALA A 1 89 ? 11.937 -1.110 -0.701 1.00 84.56 89 ALA A CA 1
ATOM 691 C C . ALA A 1 89 ? 12.878 0.073 -1.029 1.00 84.56 89 ALA A C 1
ATOM 693 O O . ALA A 1 89 ? 13.793 0.408 -0.267 1.00 84.56 89 ALA A O 1
ATOM 694 N N . ILE A 1 90 ? 12.639 0.701 -2.183 1.00 77.31 90 ILE A N 1
ATOM 695 C CA . ILE A 1 90 ? 13.385 1.867 -2.682 1.00 77.31 90 ILE A CA 1
ATOM 696 C C . ILE A 1 90 ? 13.082 3.161 -1.910 1.00 77.31 90 ILE A C 1
ATOM 698 O O . ILE A 1 90 ? 12.049 3.299 -1.258 1.00 77.31 90 ILE A O 1
ATOM 702 N N . PHE A 1 91 ? 13.971 4.151 -2.037 1.00 66.88 91 PHE A N 1
ATOM 703 C CA . PHE A 1 91 ? 13.890 5.466 -1.377 1.00 66.88 91 PHE A CA 1
ATOM 704 C C . PHE A 1 91 ? 12.859 6.437 -1.971 1.00 66.88 91 PHE A C 1
ATOM 706 O O . PHE A 1 91 ? 12.948 7.640 -1.733 1.00 66.88 91 PHE A O 1
ATOM 713 N N . SER A 1 92 ? 11.875 5.953 -2.731 1.00 56.09 92 SER A N 1
ATOM 714 C CA . SER A 1 92 ? 10.954 6.794 -3.508 1.00 56.09 92 SER A CA 1
ATOM 715 C C . SER A 1 92 ? 10.248 7.894 -2.708 1.00 56.09 92 SER A C 1
ATOM 717 O O . SER A 1 92 ? 9.772 8.855 -3.295 1.00 56.09 92 SER A O 1
ATOM 719 N N . HIS A 1 93 ? 10.168 7.772 -1.379 1.00 57.56 93 HIS A N 1
ATOM 720 C CA . HIS A 1 93 ? 9.485 8.738 -0.522 1.00 57.56 93 HIS A CA 1
ATOM 721 C C . HIS A 1 93 ? 10.251 8.982 0.787 1.00 57.56 93 HIS A C 1
ATOM 723 O O . HIS A 1 93 ? 9.632 9.136 1.831 1.00 57.56 93 HIS A O 1
ATOM 729 N N . GLY A 1 94 ? 11.587 8.984 0.770 1.00 60.72 94 GLY A N 1
ATOM 730 C CA . GLY A 1 94 ? 12.411 9.333 1.937 1.00 60.72 94 GLY A CA 1
ATOM 731 C C . GLY A 1 94 ? 13.281 8.195 2.479 1.00 60.72 94 GLY A C 1
ATOM 732 O O . GLY A 1 94 ? 13.172 7.042 2.065 1.00 60.72 94 GLY A O 1
ATOM 733 N N . LYS A 1 95 ? 14.188 8.546 3.398 1.00 70.19 95 LYS A N 1
ATOM 734 C CA . LYS A 1 95 ? 15.202 7.636 3.965 1.00 70.19 95 LYS A CA 1
ATOM 735 C C . LYS A 1 95 ? 14.754 6.913 5.241 1.00 70.19 95 LYS A C 1
ATOM 737 O O . LYS A 1 95 ? 15.475 6.043 5.714 1.00 70.19 95 LYS A O 1
ATOM 742 N N . ASP A 1 96 ? 13.587 7.254 5.785 1.00 79.00 96 ASP A N 1
ATOM 743 C CA . ASP A 1 96 ? 13.112 6.685 7.046 1.00 79.00 96 ASP A CA 1
ATOM 744 C C . ASP A 1 96 ? 12.706 5.209 6.891 1.00 79.00 96 ASP A C 1
ATOM 746 O O . ASP A 1 96 ? 11.887 4.844 6.041 1.00 79.00 96 ASP A O 1
ATOM 750 N N . HIS A 1 97 ? 13.273 4.365 7.752 1.00 84.62 97 HIS A N 1
ATOM 751 C CA . HIS A 1 97 ? 12.957 2.947 7.865 1.00 84.62 97 HIS A CA 1
ATOM 752 C C . HIS A 1 97 ? 11.474 2.674 8.175 1.00 84.62 97 HIS A C 1
ATOM 754 O O . HIS A 1 97 ? 10.951 1.654 7.725 1.00 84.62 97 HIS A O 1
ATOM 760 N N . SER A 1 98 ? 10.776 3.579 8.873 1.00 84.25 98 SER A N 1
ATOM 761 C CA . SER A 1 98 ? 9.363 3.412 9.251 1.00 84.25 98 SER A CA 1
ATOM 762 C C . SER A 1 98 ? 8.454 3.239 8.027 1.00 84.25 98 SER A C 1
ATOM 764 O O . SER A 1 98 ? 7.571 2.382 8.008 1.00 84.25 98 SER A O 1
ATOM 766 N N . ARG A 1 99 ? 8.738 3.974 6.944 1.00 82.31 99 ARG A N 1
ATOM 767 C CA . ARG A 1 99 ? 8.005 3.884 5.671 1.00 82.31 99 ARG A CA 1
ATOM 768 C C . ARG A 1 99 ? 8.249 2.554 4.969 1.00 82.31 99 ARG A C 1
ATOM 770 O O . ARG A 1 99 ? 7.318 1.964 4.429 1.00 82.31 99 ARG A O 1
ATOM 777 N N . LYS A 1 100 ? 9.495 2.063 5.004 1.00 86.62 100 LYS A N 1
ATOM 778 C CA . LYS A 1 100 ? 9.848 0.742 4.459 1.00 86.62 100 LYS A CA 1
ATOM 779 C C . LYS A 1 100 ? 9.138 -0.368 5.230 1.00 86.62 100 LYS A C 1
ATOM 781 O O . LYS A 1 100 ? 8.599 -1.276 4.610 1.00 86.62 100 LYS A O 1
ATOM 786 N N . ARG A 1 101 ? 9.085 -0.263 6.560 1.00 89.19 101 ARG A N 1
ATOM 787 C CA . ARG A 1 101 ? 8.339 -1.195 7.411 1.00 89.19 101 ARG A CA 1
ATOM 788 C C . ARG A 1 101 ? 6.851 -1.203 7.062 1.00 89.19 101 ARG A C 1
ATOM 790 O O . ARG A 1 101 ? 6.313 -2.274 6.821 1.00 89.19 101 ARG A O 1
ATOM 797 N N . ALA A 1 102 ? 6.209 -0.038 6.966 1.00 89.00 102 ALA A N 1
ATOM 798 C CA . ALA A 1 102 ? 4.789 0.052 6.616 1.00 89.00 102 ALA A CA 1
ATOM 799 C C . ALA A 1 102 ? 4.474 -0.551 5.237 1.00 89.00 102 ALA A C 1
ATOM 801 O O . ALA A 1 102 ? 3.537 -1.331 5.119 1.00 89.00 102 ALA A O 1
ATOM 802 N N . LEU A 1 103 ? 5.302 -0.275 4.223 1.00 88.94 103 LEU A N 1
ATOM 803 C CA . LEU A 1 103 ? 5.221 -0.930 2.911 1.00 88.94 103 LEU A CA 1
ATOM 804 C C . LEU A 1 103 ? 5.265 -2.462 3.028 1.00 88.94 103 LEU A C 1
ATOM 806 O O . LEU A 1 103 ? 4.460 -3.162 2.421 1.00 88.94 103 LEU A O 1
ATOM 810 N N . LEU A 1 104 ? 6.247 -2.988 3.762 1.00 91.44 104 LEU A N 1
ATOM 811 C CA . LEU A 1 104 ? 6.467 -4.430 3.864 1.00 91.44 104 LEU A CA 1
ATOM 812 C C . LEU A 1 104 ? 5.373 -5.116 4.696 1.00 91.44 104 LEU A C 1
ATOM 814 O O . LEU A 1 104 ? 5.004 -6.248 4.384 1.00 91.44 104 LEU A O 1
ATOM 818 N N . ARG A 1 105 ? 4.823 -4.430 5.707 1.00 92.81 105 ARG A N 1
ATOM 819 C CA . ARG A 1 105 ? 3.627 -4.864 6.446 1.00 92.81 105 ARG A CA 1
ATOM 820 C C . ARG A 1 105 ? 2.412 -4.918 5.533 1.00 92.81 105 ARG A C 1
ATOM 822 O O . ARG A 1 105 ? 1.780 -5.961 5.438 1.00 92.81 105 ARG A O 1
ATOM 829 N N . GLU A 1 106 ? 2.158 -3.853 4.772 1.00 91.06 106 GLU A N 1
ATOM 830 C CA . GLU A 1 106 ? 1.074 -3.817 3.784 1.00 91.06 106 GLU A CA 1
ATOM 831 C C . GLU A 1 106 ? 1.175 -4.947 2.757 1.00 91.06 106 GLU A C 1
ATOM 833 O O . GLU A 1 106 ? 0.165 -5.527 2.360 1.00 91.06 106 GLU A O 1
ATOM 838 N N . ALA A 1 107 ? 2.394 -5.291 2.348 1.00 90.19 107 ALA A N 1
ATOM 839 C CA . ALA A 1 107 ? 2.656 -6.404 1.448 1.00 90.19 107 ALA A CA 1
ATOM 840 C C . ALA A 1 107 ? 2.579 -7.790 2.123 1.00 90.19 107 ALA A C 1
ATOM 842 O O . ALA A 1 107 ? 2.702 -8.796 1.431 1.00 90.19 107 ALA A O 1
ATOM 843 N N . GLY A 1 108 ? 2.397 -7.863 3.446 1.00 91.00 108 GLY A N 1
ATOM 844 C CA . GLY A 1 108 ? 2.317 -9.112 4.211 1.00 91.00 108 GLY A CA 1
ATOM 845 C C . GLY A 1 108 ? 3.654 -9.840 4.389 1.00 91.00 108 GLY A C 1
ATOM 846 O O . GLY A 1 108 ? 3.676 -10.976 4.858 1.00 91.00 108 GLY A O 1
ATOM 847 N N . VAL A 1 109 ? 4.773 -9.208 4.024 1.00 90.56 109 VAL A N 1
ATOM 848 C CA . VAL A 1 109 ? 6.116 -9.821 4.036 1.00 90.56 109 VAL A CA 1
ATOM 849 C C . VAL A 1 109 ? 6.980 -9.356 5.208 1.00 90.56 109 VAL A C 1
ATOM 851 O O . VAL A 1 109 ? 8.086 -9.854 5.401 1.00 90.56 109 VAL A O 1
ATOM 854 N N . TRP A 1 110 ? 6.502 -8.393 5.998 1.00 92.81 110 TRP A N 1
ATOM 855 C CA . TRP A 1 110 ? 7.163 -8.009 7.239 1.00 92.81 110 TRP A CA 1
ATOM 856 C C . TRP A 1 110 ? 6.860 -9.008 8.363 1.00 92.81 110 TRP A C 1
ATOM 858 O O . TRP A 1 110 ? 5.759 -9.556 8.466 1.00 92.81 110 TRP A O 1
ATOM 868 N N . HIS A 1 111 ? 7.855 -9.238 9.217 1.00 92.50 111 HIS A N 1
ATOM 869 C CA . HIS A 1 111 ? 7.770 -10.148 10.352 1.00 92.50 111 HIS A CA 1
ATOM 870 C C . HIS A 1 111 ? 7.804 -9.352 11.655 1.00 92.50 111 HIS A C 1
ATOM 872 O O . HIS A 1 111 ? 8.870 -8.966 12.131 1.00 92.50 111 HIS A O 1
ATOM 878 N N . ASP A 1 112 ? 6.626 -9.100 12.219 1.00 94.94 112 ASP A N 1
ATOM 879 C CA . ASP A 1 112 ? 6.482 -8.517 13.551 1.00 94.94 112 ASP A CA 1
ATOM 880 C C . ASP A 1 112 ? 6.452 -9.590 14.652 1.00 94.94 112 ASP A C 1
ATOM 882 O O . ASP A 1 112 ? 6.122 -10.750 14.377 1.00 94.94 112 ASP A O 1
ATOM 886 N N . PRO A 1 113 ? 6.777 -9.226 15.910 1.00 95.31 113 PRO A N 1
ATOM 887 C CA . PRO A 1 113 ? 6.618 -10.129 17.046 1.00 95.31 113 PRO A CA 1
ATOM 888 C C . PRO A 1 113 ? 5.139 -10.505 17.264 1.00 95.31 113 PRO A C 1
ATOM 890 O O . PRO A 1 113 ? 4.256 -9.712 16.930 1.00 95.31 113 PRO A O 1
ATOM 893 N N . PRO A 1 114 ? 4.840 -11.655 17.904 1.00 94.50 114 PRO A N 1
ATOM 894 C CA . PRO A 1 114 ? 3.463 -12.085 18.176 1.00 94.50 114 PRO A CA 1
ATOM 895 C C . PRO A 1 114 ? 2.606 -11.038 18.902 1.00 94.50 114 PRO A C 1
ATOM 897 O O . PRO A 1 114 ? 1.413 -10.924 18.636 1.00 94.50 114 PRO A O 1
ATOM 900 N N . SER A 1 115 ? 3.216 -10.214 19.762 1.00 93.62 115 SER A N 1
ATOM 901 C CA . SER A 1 115 ? 2.536 -9.122 20.471 1.00 93.62 115 SER A CA 1
ATOM 902 C C . SER A 1 115 ? 1.892 -8.090 19.541 1.00 93.62 115 SER A C 1
ATOM 904 O O . SER A 1 115 ? 0.914 -7.454 19.923 1.00 93.62 115 SER A O 1
ATOM 906 N N . TYR A 1 116 ? 2.381 -7.941 18.307 1.00 94.06 116 TYR A N 1
ATOM 907 C CA . TYR A 1 116 ? 1.786 -7.046 17.314 1.00 94.06 116 TYR A CA 1
ATOM 908 C C . TYR A 1 116 ? 0.374 -7.483 16.894 1.00 94.06 116 TYR A C 1
ATOM 910 O O . TYR A 1 116 ? -0.482 -6.632 16.619 1.00 94.06 116 TYR A O 1
ATOM 918 N N . TYR A 1 117 ? 0.132 -8.798 16.899 1.00 93.81 117 TYR A N 1
ATOM 919 C CA . TYR A 1 117 ? -1.105 -9.454 16.467 1.00 93.81 117 TYR A CA 1
ATOM 920 C C . TYR A 1 117 ? -2.054 -9.806 17.626 1.00 93.81 117 TYR A C 1
ATOM 922 O O . TYR A 1 117 ? -3.154 -10.289 17.392 1.00 93.81 117 TYR A O 1
ATOM 930 N N . ALA A 1 118 ? -1.645 -9.565 18.874 1.00 89.81 118 ALA A N 1
ATOM 931 C CA . ALA A 1 118 ? -2.316 -10.098 20.061 1.00 89.81 118 ALA A CA 1
ATOM 932 C C . ALA A 1 118 ? -3.456 -9.223 20.624 1.00 89.81 118 ALA A C 1
ATOM 934 O O . ALA A 1 118 ? -4.110 -9.625 21.579 1.00 89.81 118 ALA A O 1
ATOM 935 N N . ASP A 1 119 ? -3.685 -8.024 20.080 1.00 86.00 119 ASP A N 1
ATOM 936 C CA . ASP A 1 119 ? -4.602 -7.039 20.680 1.00 86.00 119 ASP A CA 1
ATOM 937 C C . ASP A 1 119 ? -6.086 -7.464 20.619 1.00 86.00 119 ASP A C 1
ATOM 939 O O . ASP A 1 119 ? -6.882 -7.097 21.484 1.00 86.00 119 ASP A O 1
ATOM 943 N N . GLY A 1 120 ? -6.478 -8.244 19.601 1.00 86.12 120 GLY A N 1
ATOM 944 C CA . GLY A 1 120 ? -7.793 -8.900 19.485 1.00 86.12 120 GLY A CA 1
ATOM 945 C C . GLY A 1 120 ? -9.014 -7.973 19.352 1.00 86.12 120 GLY A C 1
ATOM 946 O O . GLY A 1 120 ? -10.127 -8.435 19.104 1.00 86.12 120 GLY A O 1
ATOM 947 N N . ARG A 1 121 ? -8.841 -6.656 19.502 1.00 94.38 121 ARG A N 1
ATOM 948 C CA . ARG A 1 121 ? -9.913 -5.652 19.486 1.00 94.38 121 ARG A CA 1
ATOM 949 C C . ARG A 1 121 ? -9.695 -4.673 18.350 1.00 94.38 121 ARG A C 1
ATOM 951 O O . ARG A 1 121 ? -9.172 -3.578 18.531 1.00 94.38 121 ARG A O 1
ATOM 958 N N . TYR A 1 122 ? -10.145 -5.073 17.172 1.00 95.94 122 TYR A N 1
ATOM 959 C CA . TYR A 1 122 ? -9.976 -4.288 15.958 1.00 95.94 122 TYR A CA 1
ATOM 960 C C . TYR A 1 122 ? -11.266 -3.567 15.567 1.00 95.94 122 TYR A C 1
ATOM 962 O O . TYR A 1 122 ? -12.373 -4.041 15.853 1.00 95.94 122 TYR A O 1
ATOM 970 N N . LEU A 1 123 ? -11.114 -2.411 14.924 1.00 96.31 123 LEU A N 1
ATOM 971 C CA . LEU A 1 123 ? -12.159 -1.736 14.163 1.00 96.31 123 LEU A CA 1
ATOM 972 C C . LEU A 1 123 ? -11.673 -1.618 12.720 1.00 96.31 123 LEU A C 1
ATOM 974 O O . LEU A 1 123 ? -10.670 -0.962 12.458 1.00 96.31 123 LEU A O 1
ATOM 978 N N . SER A 1 124 ? -12.381 -2.237 11.784 1.00 95.31 124 SER A N 1
ATOM 979 C CA . SER A 1 124 ? -12.174 -2.030 10.351 1.00 95.31 124 SER A CA 1
ATOM 980 C C . SER A 1 124 ? -13.344 -1.251 9.775 1.00 95.31 124 SER A C 1
ATOM 982 O O . SER A 1 124 ? -14.487 -1.459 10.182 1.00 95.31 124 SER A O 1
ATOM 984 N N . PHE A 1 125 ? -13.080 -0.419 8.777 1.00 94.62 125 PHE A N 1
ATOM 985 C CA . PHE A 1 125 ? -14.122 0.253 8.015 1.00 94.62 125 PHE A CA 1
ATOM 986 C C . PHE A 1 125 ? -13.813 0.179 6.526 1.00 94.62 125 PHE A C 1
ATOM 988 O O . PHE A 1 125 ? -12.668 0.004 6.109 1.00 94.62 125 PHE A O 1
ATOM 995 N N . THR A 1 126 ? -14.861 0.309 5.722 1.00 91.56 126 THR A N 1
ATOM 996 C CA . THR A 1 126 ? -14.740 0.388 4.270 1.00 91.56 126 THR A CA 1
ATOM 997 C C . THR A 1 126 ? -15.019 1.816 3.849 1.00 91.56 126 THR A C 1
ATOM 999 O O . THR A 1 126 ? -16.049 2.378 4.212 1.00 91.56 126 THR A O 1
ATOM 1002 N N . VAL A 1 127 ? -14.103 2.391 3.077 1.00 90.81 127 VAL A N 1
ATOM 1003 C CA . VAL A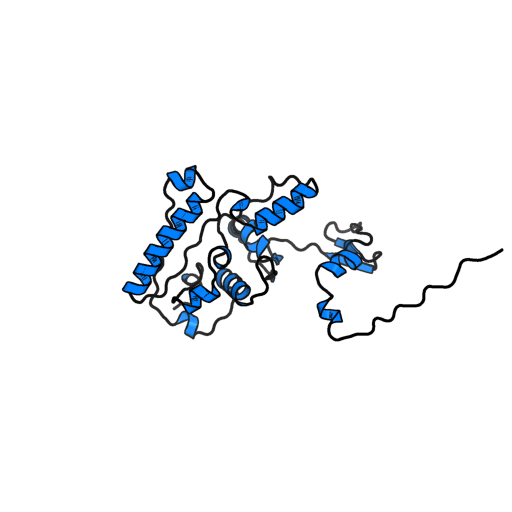 1 127 ? -14.326 3.677 2.421 1.00 90.81 127 VAL A CA 1
ATOM 1004 C C . VAL A 1 127 ? -15.442 3.521 1.395 1.00 90.81 127 VAL A C 1
ATOM 1006 O O . VAL A 1 127 ? -15.367 2.661 0.517 1.00 90.81 127 VAL A O 1
ATOM 1009 N N . GLN A 1 128 ? -16.427 4.410 1.449 1.00 90.38 128 GLN A N 1
ATOM 1010 C CA . GLN A 1 128 ? -17.438 4.569 0.410 1.00 90.38 128 GLN A CA 1
ATOM 1011 C C . GLN A 1 128 ? -17.239 5.915 -0.277 1.00 90.38 128 GLN A C 1
ATOM 1013 O O . GLN A 1 128 ? -17.331 6.960 0.361 1.00 90.38 128 GLN A O 1
ATOM 1018 N N . LEU A 1 129 ? -16.947 5.911 -1.576 1.00 89.81 129 LEU A N 1
ATOM 1019 C CA . LEU A 1 129 ? -16.829 7.154 -2.332 1.00 89.81 129 LEU A CA 1
ATOM 1020 C C . LEU A 1 129 ? -18.228 7.624 -2.762 1.00 89.81 129 LEU A C 1
ATOM 1022 O O . LEU A 1 129 ? -18.950 6.875 -3.418 1.00 89.81 129 LEU A O 1
ATOM 1026 N N . PRO A 1 130 ? -18.643 8.853 -2.412 1.00 89.81 130 PRO A N 1
ATOM 1027 C CA . PRO A 1 130 ? -19.858 9.442 -2.951 1.00 89.81 130 PRO A CA 1
ATOM 1028 C C . PRO A 1 130 ? -19.777 9.569 -4.474 1.00 89.81 130 PRO A C 1
ATOM 1030 O O . PRO A 1 130 ? -18.718 9.885 -5.014 1.00 89.81 130 PRO A O 1
ATOM 1033 N N . ARG A 1 131 ? -20.922 9.447 -5.161 1.00 90.00 131 ARG A N 1
ATOM 1034 C CA . ARG A 1 131 ? -20.997 9.562 -6.631 1.00 90.00 131 ARG A CA 1
ATOM 1035 C C . ARG A 1 131 ? -20.360 10.846 -7.179 1.00 90.00 131 ARG A C 1
ATOM 1037 O O . ARG A 1 131 ? -19.766 10.806 -8.247 1.00 90.00 131 ARG A O 1
ATOM 1044 N N . HIS A 1 132 ? -20.467 11.969 -6.459 1.00 87.88 132 HIS A N 1
ATOM 1045 C CA . HIS A 1 132 ? -19.832 13.227 -6.873 1.00 87.88 132 HIS A CA 1
ATOM 1046 C C . HIS A 1 132 ? -18.301 13.123 -6.851 1.00 87.88 132 HIS A C 1
ATOM 1048 O O . HIS A 1 132 ? -17.661 13.478 -7.830 1.00 87.88 132 HIS A O 1
ATOM 1054 N N . ALA A 1 133 ? -17.722 12.544 -5.795 1.00 86.88 133 ALA A N 1
ATOM 1055 C CA . ALA A 1 133 ? -16.278 12.375 -5.672 1.00 86.88 133 ALA A CA 1
ATOM 1056 C C . ALA A 1 133 ? -15.733 11.395 -6.723 1.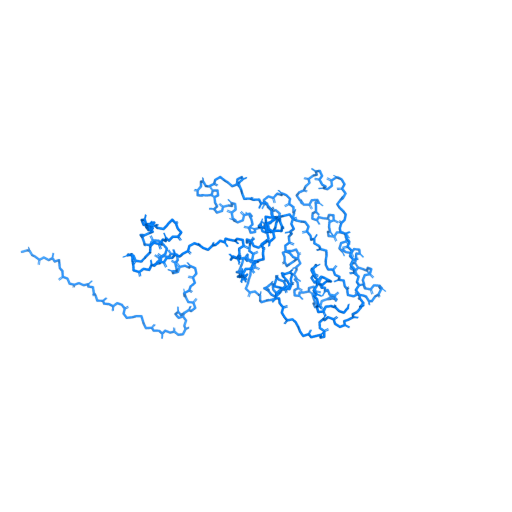00 86.88 133 ALA A C 1
ATOM 1058 O O . ALA A 1 133 ? -14.641 11.598 -7.249 1.00 86.88 133 ALA A O 1
ATOM 1059 N N . GLU A 1 134 ? -16.495 10.349 -7.061 1.00 85.25 134 GLU A N 1
ATOM 1060 C CA . GLU A 1 134 ? -16.148 9.443 -8.162 1.00 85.25 134 GLU A CA 1
ATOM 1061 C C . GLU A 1 134 ? -16.202 10.129 -9.531 1.00 85.25 134 GLU A C 1
ATOM 1063 O O . GLU A 1 134 ? -15.355 9.849 -10.376 1.00 85.25 134 GLU A O 1
ATOM 1068 N N . ALA A 1 135 ? -17.173 11.023 -9.747 1.00 84.88 135 ALA A N 1
ATOM 1069 C CA . ALA A 1 135 ? -17.332 11.757 -10.999 1.00 84.88 135 ALA A CA 1
ATOM 1070 C C . ALA A 1 135 ? -16.277 12.863 -11.182 1.00 84.88 135 ALA A C 1
ATOM 1072 O O . ALA A 1 135 ? -15.777 13.059 -12.288 1.00 84.88 135 ALA A O 1
ATOM 1073 N N . GLU A 1 136 ? -15.935 13.590 -10.117 1.00 83.75 136 GLU A N 1
ATOM 1074 C CA . GLU A 1 136 ? -14.951 14.682 -10.157 1.00 83.75 136 GLU A CA 1
ATOM 1075 C C . GLU A 1 136 ? -13.502 14.173 -10.168 1.00 83.75 136 GLU A C 1
ATOM 1077 O O . GLU A 1 136 ? -12.614 14.773 -10.801 1.00 83.75 136 GLU A O 1
ATOM 1082 N N . GLY A 1 137 ? -13.264 13.057 -9.477 1.00 80.69 137 GLY A N 1
ATOM 1083 C CA . GLY A 1 137 ? -11.955 12.441 -9.355 1.00 80.69 137 GLY A CA 1
ATOM 1084 C C . GLY A 1 137 ? -10.968 13.274 -8.532 1.00 80.69 137 GLY A C 1
ATOM 1085 O O . GLY A 1 137 ? -11.319 14.089 -7.677 1.00 80.69 137 GLY A O 1
ATOM 1086 N N . GLY A 1 138 ? -9.679 13.070 -8.786 1.00 78.88 138 GLY A N 1
ATOM 1087 C CA . GLY A 1 138 ? -8.593 13.882 -8.246 1.00 78.88 138 GLY A CA 1
ATOM 1088 C C . GLY A 1 138 ? -8.575 13.966 -6.718 1.00 78.88 138 GLY A C 1
ATOM 1089 O O . GLY A 1 138 ? -8.476 12.951 -6.030 1.00 78.88 138 GLY A O 1
ATOM 1090 N N . PHE A 1 139 ? -8.602 15.197 -6.199 1.00 78.62 139 PHE A N 1
ATOM 1091 C CA . PHE A 1 139 ? -8.546 15.471 -4.762 1.00 78.62 139 PHE A CA 1
ATOM 1092 C C . PHE A 1 139 ? -9.852 15.149 -4.033 1.00 78.62 139 PHE A C 1
ATOM 1094 O O . PHE A 1 139 ? -9.795 14.848 -2.847 1.00 78.62 139 PHE A O 1
ATOM 1101 N N . GLU A 1 140 ? -11.000 15.126 -4.707 1.00 85.94 140 GLU A N 1
ATOM 1102 C CA . GLU A 1 140 ? -12.288 14.854 -4.052 1.00 85.94 140 GLU A CA 1
ATOM 1103 C C . GLU A 1 140 ? -12.375 13.409 -3.558 1.00 85.94 140 GLU A C 1
ATOM 1105 O O . GLU A 1 140 ? -12.813 13.144 -2.436 1.00 85.94 140 GLU A O 1
ATOM 1110 N N . ILE A 1 141 ? -11.803 12.475 -4.327 1.00 87.06 141 ILE A N 1
ATOM 1111 C CA . ILE A 1 141 ? -11.569 11.095 -3.880 1.00 87.06 141 ILE A CA 1
ATOM 1112 C C . ILE A 1 141 ? -10.742 11.076 -2.586 1.00 87.06 141 ILE A C 1
ATOM 1114 O O . ILE A 1 141 ? -11.019 10.297 -1.677 1.00 87.06 141 ILE A O 1
ATOM 1118 N N . VAL A 1 142 ? -9.717 11.920 -2.479 1.00 83.69 142 VAL A N 1
ATOM 1119 C CA . VAL A 1 142 ? -8.826 11.965 -1.309 1.00 83.69 142 VAL A CA 1
ATOM 1120 C C . VAL A 1 142 ? -9.545 12.567 -0.104 1.00 83.69 142 VAL A C 1
ATOM 1122 O O . VAL A 1 142 ? -9.546 11.973 0.971 1.00 83.69 142 VAL A O 1
ATOM 1125 N N . ILE A 1 143 ? -10.194 13.719 -0.273 1.00 87.19 143 ILE A N 1
ATOM 1126 C CA . ILE A 1 143 ? -10.886 14.436 0.806 1.00 87.19 143 ILE A CA 1
ATOM 1127 C C . ILE A 1 143 ? -12.023 13.583 1.374 1.00 87.19 143 ILE A C 1
ATOM 1129 O O . ILE A 1 143 ? -12.160 13.468 2.594 1.00 87.19 143 ILE A O 1
ATOM 1133 N N . SER A 1 144 ? -12.803 12.931 0.506 1.00 90.94 144 SER A N 1
ATOM 1134 C CA . SER A 1 144 ? -13.879 12.030 0.927 1.00 90.94 144 SER A CA 1
ATOM 1135 C C . SER A 1 144 ? -13.368 10.879 1.800 1.00 90.94 144 SER A C 1
ATOM 1137 O O . SER A 1 144 ? -13.988 10.534 2.809 1.00 90.94 144 SER A O 1
ATOM 1139 N N . GLN A 1 145 ? -12.206 10.324 1.454 1.00 91.88 145 GLN A N 1
ATOM 1140 C CA . GLN A 1 145 ? -11.555 9.270 2.228 1.00 91.88 145 GLN A CA 1
ATOM 1141 C C . GLN A 1 145 ? -11.043 9.758 3.578 1.00 91.88 145 GLN A C 1
ATOM 1143 O O . GLN A 1 145 ? -11.228 9.071 4.581 1.00 91.88 145 GLN A O 1
ATOM 1148 N N . LEU A 1 146 ? -10.428 10.941 3.618 1.00 89.00 146 LEU A N 1
ATOM 1149 C CA . LEU A 1 146 ? -9.881 11.507 4.851 1.00 89.00 146 LEU A CA 1
ATOM 1150 C C . LEU A 1 146 ? -10.978 11.823 5.874 1.00 89.00 146 LEU A C 1
ATOM 1152 O O . LEU A 1 146 ? -10.802 11.518 7.049 1.00 89.00 146 LEU A O 1
ATOM 1156 N N . ARG A 1 147 ? -12.135 12.338 5.434 1.00 92.62 147 ARG A N 1
ATOM 1157 C CA . ARG A 1 147 ? -13.294 12.571 6.318 1.00 92.62 147 ARG A CA 1
ATOM 1158 C C . ARG A 1 147 ? -13.815 11.277 6.947 1.00 92.62 147 ARG A C 1
ATOM 1160 O O . ARG A 1 147 ? -14.150 11.241 8.127 1.00 92.62 147 ARG A O 1
ATOM 1167 N N . GLN A 1 148 ? -13.869 10.198 6.167 1.00 94.38 148 GLN A N 1
ATOM 1168 C CA . GLN A 1 148 ? -14.285 8.886 6.672 1.00 94.38 148 GLN A CA 1
ATOM 1169 C C . GLN A 1 148 ? -13.245 8.280 7.614 1.00 94.38 148 GLN A C 1
ATOM 1171 O O . GLN A 1 148 ? -13.610 7.692 8.628 1.00 94.38 148 GLN A O 1
ATOM 1176 N N . PHE A 1 149 ? -11.958 8.455 7.308 1.00 92.94 149 PHE A N 1
ATOM 1177 C CA . PHE A 1 149 ? -10.867 8.058 8.192 1.00 92.94 149 PHE A CA 1
ATOM 1178 C C . PHE A 1 149 ? -10.928 8.782 9.540 1.00 92.94 149 PHE A C 1
ATOM 1180 O O . PHE A 1 149 ? -10.814 8.130 10.572 1.00 92.94 149 PHE A O 1
ATOM 1187 N N . GLU A 1 150 ? -11.163 10.094 9.546 1.00 93.12 150 GLU A N 1
ATOM 1188 C CA . GLU A 1 150 ? -11.312 10.878 10.776 1.00 93.12 150 GLU A CA 1
ATOM 1189 C C . GLU A 1 150 ? -12.470 10.358 11.641 1.00 93.12 150 GLU A C 1
ATOM 1191 O O . GLU A 1 150 ? -12.292 10.092 12.831 1.00 93.12 150 GLU A O 1
ATOM 1196 N N . ALA A 1 151 ? -13.639 10.123 11.037 1.00 95.94 151 ALA A N 1
ATOM 1197 C CA . ALA A 1 151 ? -14.777 9.537 11.741 1.00 95.94 151 ALA A CA 1
ATOM 1198 C C . ALA A 1 151 ? -14.453 8.139 12.300 1.00 95.94 151 ALA A C 1
ATOM 1200 O O . ALA A 1 151 ? -14.750 7.848 13.460 1.00 95.94 151 ALA A O 1
ATOM 1201 N N . ALA A 1 152 ? -13.805 7.282 11.507 1.00 96.12 152 ALA A N 1
ATOM 1202 C CA . ALA A 1 152 ? -13.409 5.944 11.938 1.00 96.12 152 ALA A CA 1
ATOM 1203 C C . ALA A 1 152 ? -12.376 5.976 13.074 1.00 96.12 152 ALA A C 1
ATOM 1205 O O . ALA A 1 152 ? -12.450 5.157 13.990 1.00 96.12 152 ALA A O 1
ATOM 1206 N N . LEU A 1 153 ? -11.452 6.939 13.053 1.00 94.88 153 LEU A N 1
ATOM 1207 C CA . LEU A 1 153 ? -10.471 7.144 14.113 1.00 94.88 153 LEU A CA 1
ATOM 1208 C C . LEU A 1 153 ? -11.142 7.550 15.426 1.00 94.88 153 LEU A C 1
ATOM 1210 O O . LEU A 1 153 ? -10.869 6.937 16.458 1.00 94.88 153 LEU A O 1
ATOM 1214 N N . HIS A 1 154 ? -12.069 8.510 15.391 1.00 96.00 154 HIS A N 1
ATOM 1215 C CA . HIS A 1 154 ? -12.847 8.878 16.576 1.00 96.00 154 HIS A CA 1
ATOM 1216 C C . HIS A 1 154 ? -13.636 7.686 17.131 1.00 96.00 154 HIS A C 1
ATOM 1218 O O . HIS A 1 154 ? -13.613 7.439 18.337 1.00 96.00 154 HIS A O 1
ATOM 1224 N N . MET A 1 155 ? -14.268 6.891 16.265 1.00 97.44 155 MET A N 1
ATOM 1225 C CA . MET A 1 155 ? -14.988 5.684 16.684 1.00 97.44 155 MET A CA 1
ATOM 1226 C C . MET A 1 155 ? -14.061 4.626 17.294 1.00 97.44 155 MET A C 1
ATOM 1228 O O . MET A 1 155 ? -14.414 4.013 18.300 1.00 97.44 155 MET A O 1
ATOM 1232 N N . ALA A 1 156 ? -12.871 4.417 16.727 1.00 96.94 156 ALA A N 1
ATOM 1233 C CA . ALA A 1 156 ? -11.885 3.481 17.263 1.00 96.94 156 ALA A CA 1
ATOM 1234 C C . ALA A 1 156 ? -11.449 3.874 18.680 1.00 96.94 156 ALA A C 1
ATOM 1236 O O . ALA A 1 156 ? -11.418 3.026 19.573 1.00 96.94 156 ALA A O 1
ATOM 1237 N N . LEU A 1 157 ? -11.198 5.167 18.903 1.00 95.19 157 LEU A N 1
ATOM 1238 C CA . LEU A 1 157 ? -10.830 5.704 20.212 1.00 95.19 157 LEU A CA 1
ATOM 1239 C C . LEU A 1 157 ? -11.964 5.563 21.233 1.00 95.19 157 LEU A C 1
ATOM 1241 O O . LEU A 1 157 ? -11.728 5.061 22.330 1.00 95.19 157 LEU A O 1
ATOM 1245 N N . LEU A 1 158 ? -13.195 5.930 20.862 1.00 97.12 158 LEU A N 1
ATOM 1246 C CA . LEU A 1 158 ? -14.372 5.798 21.733 1.00 97.12 158 LEU A CA 1
ATOM 1247 C C . LEU A 1 158 ? -14.643 4.343 22.136 1.00 97.12 158 LEU A C 1
ATOM 1249 O O . LEU A 1 158 ? -15.052 4.074 23.263 1.00 97.12 158 LEU A O 1
ATOM 1253 N N . LEU A 1 159 ? -14.405 3.401 21.222 1.00 96.56 159 LEU A N 1
ATOM 1254 C CA . LEU A 1 159 ? -14.626 1.972 21.447 1.00 96.56 159 LEU A CA 1
ATOM 1255 C C . LEU A 1 159 ? -13.402 1.249 22.027 1.00 96.56 159 LEU A C 1
ATOM 1257 O O . LEU A 1 159 ? -13.475 0.038 22.245 1.00 96.56 159 LEU A O 1
ATOM 1261 N N . ASN A 1 160 ? -12.292 1.958 22.262 1.00 95.50 160 ASN A N 1
ATOM 1262 C CA . ASN A 1 160 ? -11.010 1.389 22.682 1.00 95.50 160 ASN A CA 1
ATOM 1263 C C . ASN A 1 160 ? -10.571 0.209 21.789 1.00 95.50 160 ASN A C 1
ATOM 1265 O O . ASN A 1 160 ? -10.292 -0.897 22.269 1.00 95.50 160 ASN A O 1
ATOM 1269 N N . ARG A 1 161 ? -10.583 0.438 20.471 1.00 96.56 161 ARG A N 1
ATOM 1270 C CA . ARG A 1 161 ? -10.204 -0.525 19.431 1.00 96.56 161 ARG A CA 1
ATOM 1271 C C . ARG A 1 161 ? -9.021 -0.005 18.626 1.00 96.56 161 ARG A C 1
ATOM 1273 O O . ARG A 1 161 ? -8.937 1.183 18.329 1.00 96.56 161 ARG A O 1
ATOM 1280 N N . THR A 1 162 ? -8.159 -0.919 18.201 1.00 96.25 162 THR A N 1
ATOM 1281 C CA . THR A 1 162 ? -7.119 -0.641 17.211 1.00 96.25 162 THR A CA 1
ATOM 1282 C C . THR A 1 162 ? -7.758 -0.477 15.834 1.00 96.25 162 THR A C 1
ATOM 1284 O O . THR A 1 162 ? -8.460 -1.374 15.356 1.00 96.25 162 THR A O 1
ATOM 1287 N N . LEU A 1 163 ? -7.530 0.664 15.182 1.00 96.19 163 LEU A N 1
ATOM 1288 C CA . LEU A 1 163 ? -8.086 0.941 13.859 1.00 96.19 163 LEU A CA 1
ATOM 1289 C C . LEU A 1 163 ? -7.255 0.242 12.777 1.00 96.19 163 LEU A C 1
ATOM 1291 O O . LEU A 1 163 ? -6.050 0.466 12.649 1.00 96.19 163 LEU A O 1
ATOM 1295 N N . ILE A 1 164 ? -7.918 -0.561 11.952 1.00 95.94 164 ILE A N 1
ATOM 1296 C CA . ILE A 1 164 ? -7.351 -1.093 10.715 1.00 95.94 164 ILE A CA 1
ATOM 1297 C C . ILE A 1 164 ? -7.547 -0.041 9.626 1.00 95.94 164 ILE A C 1
ATOM 1299 O O . ILE A 1 164 ? -8.678 0.363 9.338 1.00 95.94 164 ILE A O 1
ATOM 1303 N N . LEU A 1 165 ? -6.448 0.420 9.032 1.00 94.25 165 LEU A N 1
ATOM 1304 C CA . LEU A 1 165 ? -6.489 1.399 7.951 1.00 94.25 165 LEU A CA 1
ATOM 1305 C C . LEU A 1 165 ? -7.228 0.825 6.731 1.00 94.25 165 LEU A C 1
ATOM 1307 O O . LEU A 1 165 ? -7.090 -0.357 6.428 1.00 94.25 165 LEU A O 1
ATOM 1311 N N . PRO A 1 166 ? -7.993 1.630 5.982 1.00 92.88 166 PRO A N 1
ATOM 1312 C CA . PRO A 1 166 ? -8.643 1.153 4.772 1.00 92.88 166 PRO A CA 1
ATOM 1313 C C . PRO A 1 166 ? -7.638 1.116 3.614 1.00 92.88 166 PRO A C 1
ATOM 1315 O O . PRO A 1 166 ? -6.644 1.848 3.595 1.00 92.88 166 PRO A O 1
ATOM 1318 N N . HIS A 1 167 ? -7.935 0.339 2.574 1.00 89.62 167 HIS A N 1
ATOM 1319 C CA . HIS A 1 167 ? -7.265 0.536 1.292 1.00 89.62 167 HIS A CA 1
ATOM 1320 C C . HIS A 1 167 ? -7.695 1.875 0.688 1.00 89.62 167 HIS A C 1
ATOM 1322 O O . HIS A 1 167 ? -8.808 2.014 0.185 1.00 89.62 167 HIS A O 1
ATOM 1328 N N . LEU A 1 168 ? -6.793 2.853 0.729 1.00 87.62 168 LEU A N 1
ATOM 1329 C CA . LEU A 1 168 ? -7.041 4.174 0.170 1.00 87.62 168 LEU A CA 1
ATOM 1330 C C . LEU A 1 168 ? -6.900 4.140 -1.348 1.00 87.62 168 LEU A C 1
ATOM 1332 O O . LEU A 1 168 ? -5.897 3.670 -1.880 1.00 87.62 168 LEU A O 1
ATOM 1336 N N . ARG A 1 169 ? -7.873 4.686 -2.065 1.00 86.31 169 ARG A N 1
ATOM 1337 C CA . ARG A 1 169 ? -7.771 4.936 -3.494 1.00 86.31 169 ARG A CA 1
ATOM 1338 C C . ARG A 1 169 ? -6.847 6.103 -3.781 1.00 86.31 169 ARG A C 1
ATOM 1340 O O . ARG A 1 169 ? -6.951 7.159 -3.156 1.00 86.31 169 ARG A O 1
ATOM 1347 N N . CYS A 1 170 ? -5.978 5.922 -4.770 1.00 78.94 170 CYS A N 1
ATOM 1348 C CA . CYS A 1 170 ? -5.275 7.055 -5.348 1.00 78.94 170 CYS A CA 1
ATOM 1349 C C . CYS A 1 170 ? -6.256 7.910 -6.147 1.00 78.94 170 CYS A C 1
ATOM 1351 O O . CYS A 1 170 ? -7.131 7.375 -6.835 1.00 78.94 170 CYS A O 1
ATOM 1353 N N . GLY A 1 171 ? -6.087 9.232 -6.083 1.00 70.75 171 GLY A N 1
ATOM 1354 C CA . GLY A 1 171 ? -6.720 10.116 -7.054 1.00 70.75 171 GLY A CA 1
ATOM 1355 C C . GLY A 1 171 ? -6.306 9.712 -8.473 1.00 70.75 171 GLY A C 1
ATOM 1356 O O . GLY A 1 171 ? -5.201 9.219 -8.699 1.00 70.75 171 GLY A O 1
ATOM 1357 N N . ASP A 1 172 ? -7.199 9.906 -9.431 1.00 69.25 172 ASP A N 1
ATOM 1358 C CA . ASP A 1 172 ? -7.029 9.513 -10.838 1.00 69.25 172 ASP A CA 1
ATOM 1359 C C . ASP A 1 172 ? -6.183 10.500 -11.666 1.00 69.25 172 ASP A C 1
ATOM 1361 O O . ASP A 1 172 ? -5.905 10.261 -12.840 1.00 69.25 172 ASP A O 1
ATOM 1365 N N . ARG A 1 173 ? -5.724 11.599 -11.053 1.00 66.94 173 ARG A N 1
ATOM 1366 C CA . ARG A 1 173 ? -4.884 12.615 -11.699 1.00 66.94 173 ARG A CA 1
ATOM 1367 C C . ARG A 1 173 ? -3.409 12.399 -11.380 1.00 66.94 173 ARG A C 1
ATOM 1369 O O . ARG A 1 173 ? -3.048 12.089 -10.248 1.00 66.94 173 ARG A O 1
ATOM 1376 N N . ALA A 1 174 ? -2.536 12.668 -12.351 1.00 60.59 174 ALA A N 1
ATOM 1377 C CA . ALA A 1 174 ? -1.090 12.438 -12.236 1.00 60.59 174 ALA A CA 1
ATOM 1378 C C . ALA A 1 174 ? -0.425 13.132 -11.026 1.00 60.59 174 ALA A C 1
ATOM 1380 O O . ALA A 1 174 ? 0.574 12.637 -10.512 1.00 60.59 174 ALA A O 1
ATOM 1381 N N . LEU A 1 175 ? -0.981 14.252 -10.547 1.00 59.75 175 LEU A N 1
ATOM 1382 C CA . LEU A 1 175 ? -0.485 14.978 -9.370 1.00 59.75 175 LEU A CA 1
ATOM 1383 C C . LEU A 1 175 ? -0.958 14.400 -8.028 1.00 59.75 175 LEU A C 1
ATOM 1385 O O . LEU A 1 175 ? -0.379 14.735 -6.999 1.00 59.75 175 LEU A O 1
ATOM 1389 N N . ALA A 1 176 ? -1.964 13.520 -8.019 1.00 60.25 176 ALA A N 1
ATOM 1390 C CA . ALA A 1 176 ? -2.454 12.891 -6.793 1.00 60.25 176 ALA A CA 1
ATOM 1391 C C . ALA A 1 176 ? -1.445 11.888 -6.201 1.00 60.25 176 ALA A C 1
ATOM 1393 O O . ALA A 1 176 ? -1.541 11.537 -5.027 1.00 60.25 176 ALA A O 1
ATOM 1394 N N . TYR A 1 177 ? -0.454 11.459 -6.996 1.00 66.62 177 TYR A N 1
ATOM 1395 C CA . TYR A 1 177 ? 0.647 10.603 -6.562 1.00 66.62 177 TYR A CA 1
ATOM 1396 C C . TYR A 1 177 ? 2.002 11.168 -7.072 1.00 66.62 177 TYR A C 1
ATOM 1398 O O . TYR A 1 177 ? 2.407 10.884 -8.191 1.00 66.62 177 TYR A O 1
ATOM 1406 N N . PRO A 1 178 ? 2.740 11.972 -6.281 1.00 59.47 178 PRO A N 1
ATOM 1407 C CA . PRO A 1 178 ? 4.012 12.633 -6.558 1.00 59.47 178 PRO A CA 1
ATOM 1408 C C . PRO A 1 178 ? 5.097 11.752 -7.151 1.00 59.47 178 PRO A C 1
ATOM 1410 O O . PRO A 1 178 ? 5.861 12.244 -7.970 1.00 59.47 178 PRO A O 1
ATOM 1413 N N . CYS A 1 179 ? 5.180 10.464 -6.799 1.00 62.00 179 CYS A N 1
ATOM 1414 C CA . CYS A 1 179 ? 6.121 9.571 -7.480 1.00 62.00 179 CYS A CA 1
ATOM 1415 C C . CYS A 1 179 ? 5.720 9.306 -8.926 1.00 62.00 179 CYS A C 1
ATOM 1417 O O . CYS A 1 179 ? 6.578 9.230 -9.799 1.00 62.00 179 CYS A O 1
ATOM 1419 N N . TYR A 1 180 ? 4.423 9.225 -9.195 1.00 65.12 180 TYR A N 1
ATOM 1420 C CA . TYR A 1 180 ? 3.903 9.168 -10.550 1.00 65.12 180 TYR A CA 1
ATOM 1421 C C . TYR A 1 180 ? 3.974 10.530 -11.239 1.00 65.12 180 TYR A C 1
ATOM 1423 O O . TYR A 1 180 ? 4.325 10.565 -12.408 1.00 65.12 180 TYR A O 1
ATOM 1431 N N . ALA A 1 181 ? 3.804 11.650 -10.530 1.00 62.34 181 ALA A N 1
ATOM 1432 C CA . ALA A 1 181 ? 4.077 12.985 -11.069 1.00 62.34 181 ALA A CA 1
ATOM 1433 C C . ALA A 1 181 ? 5.558 13.171 -11.448 1.00 62.34 181 ALA A C 1
ATOM 1435 O O . ALA A 1 181 ? 5.859 13.724 -12.505 1.00 62.34 181 ALA A O 1
ATOM 1436 N N . TRP A 1 182 ? 6.489 12.690 -10.615 1.00 61.75 182 TRP A N 1
ATOM 1437 C CA . TRP A 1 182 ? 7.929 12.700 -10.882 1.00 61.75 182 TRP A CA 1
ATOM 1438 C C . TRP A 1 182 ? 8.273 11.793 -12.060 1.00 61.75 182 TRP A C 1
ATOM 1440 O O . TRP A 1 182 ? 8.984 12.221 -12.968 1.00 61.75 182 TRP A O 1
ATOM 1450 N N . TYR A 1 183 ? 7.710 10.581 -12.090 1.00 64.06 183 TYR A N 1
ATOM 1451 C CA . TYR A 1 183 ? 7.856 9.659 -13.212 1.00 64.06 183 TYR A CA 1
ATOM 1452 C C . TYR A 1 183 ? 7.321 10.297 -14.501 1.00 64.06 183 TYR A C 1
ATOM 1454 O O . TYR A 1 183 ? 8.024 10.367 -15.501 1.00 64.06 183 TYR A O 1
ATOM 1462 N N . HIS A 1 184 ? 6.123 10.878 -14.468 1.00 62.38 184 HIS A N 1
ATOM 1463 C CA . HIS A 1 184 ? 5.533 11.562 -15.616 1.00 62.38 184 HIS A CA 1
ATOM 1464 C C . HIS A 1 184 ? 6.369 12.756 -16.069 1.00 62.38 184 HIS A C 1
ATOM 1466 O O . HIS A 1 184 ? 6.621 12.907 -17.261 1.00 62.38 184 HIS A O 1
ATOM 1472 N N . ARG A 1 185 ? 6.857 13.590 -15.147 1.00 60.00 185 ARG A N 1
ATOM 1473 C CA . ARG A 1 185 ? 7.718 14.732 -15.482 1.00 60.00 185 ARG A CA 1
ATOM 1474 C C . ARG A 1 185 ? 9.049 14.279 -16.093 1.00 60.00 185 ARG A C 1
ATOM 1476 O O . ARG A 1 185 ? 9.494 14.880 -17.067 1.00 60.00 185 ARG A O 1
ATOM 1483 N N . GLY A 1 186 ? 9.669 13.233 -15.546 1.00 58.09 186 GLY A N 1
ATOM 1484 C CA . GLY A 1 186 ? 10.947 12.697 -16.021 1.00 58.09 186 GLY A CA 1
ATOM 1485 C C . GLY A 1 186 ? 10.863 11.980 -17.371 1.00 58.09 186 GLY A C 1
ATOM 1486 O O . GLY A 1 186 ? 11.835 11.988 -18.123 1.00 58.09 186 GLY A O 1
ATOM 1487 N N . PHE A 1 187 ? 9.714 11.384 -17.691 1.00 56.75 187 PHE A N 1
ATOM 1488 C CA . PHE A 1 187 ? 9.485 10.700 -18.966 1.00 56.75 187 PHE A CA 1
ATOM 1489 C C . PHE A 1 187 ? 8.954 11.648 -20.053 1.00 56.75 187 PHE A C 1
ATOM 1491 O O . PHE A 1 187 ? 9.421 11.570 -21.192 1.00 56.75 187 PHE A O 1
ATOM 1498 N N . ASN A 1 188 ? 8.110 12.628 -19.698 1.00 56.91 188 ASN A N 1
ATOM 1499 C CA . ASN A 1 188 ? 7.689 13.698 -20.615 1.00 56.91 188 ASN A CA 1
ATOM 1500 C C . ASN A 1 188 ? 8.879 14.528 -21.106 1.00 56.91 188 ASN A C 1
ATOM 1502 O O . ASN A 1 188 ? 8.970 14.822 -22.294 1.00 56.91 188 ASN A O 1
ATOM 1506 N N . SER A 1 189 ? 9.820 14.877 -20.219 1.00 56.41 189 SER A N 1
ATOM 1507 C CA . SER A 1 189 ? 11.017 15.643 -20.601 1.00 56.41 189 SER A CA 1
ATOM 1508 C C . SER A 1 189 ? 11.950 14.887 -21.553 1.00 56.41 189 SER A C 1
ATOM 1510 O O . SER A 1 189 ? 12.820 15.497 -22.168 1.00 56.41 189 SER A O 1
ATOM 1512 N N . LYS A 1 190 ? 11.755 13.570 -21.706 1.00 56.41 190 LYS A N 1
ATOM 1513 C CA . LYS A 1 190 ? 12.503 12.700 -22.620 1.00 56.41 190 LYS A CA 1
ATOM 1514 C C . LYS A 1 190 ? 11.676 12.196 -23.809 1.00 56.41 190 LYS A C 1
ATOM 1516 O O . LYS A 1 190 ? 12.114 11.275 -24.490 1.00 56.41 190 LYS A O 1
ATOM 1521 N N . GLY A 1 191 ? 10.498 12.776 -24.060 1.00 51.34 191 GLY A N 1
ATOM 1522 C CA . GLY A 1 191 ? 9.655 12.433 -25.211 1.00 51.34 191 GLY A CA 1
ATOM 1523 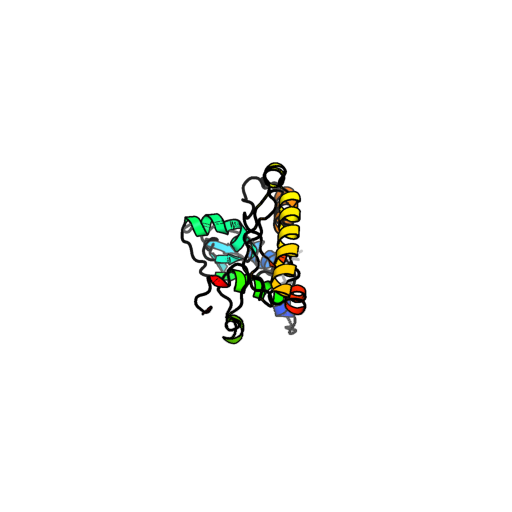C C . GLY A 1 191 ? 8.953 11.073 -25.117 1.00 51.34 191 GLY A C 1
ATOM 1524 O O . GLY A 1 191 ? 8.409 10.595 -26.111 1.00 51.34 191 GLY A O 1
ATOM 1525 N N . PHE A 1 192 ? 8.937 10.436 -23.942 1.00 50.44 192 PHE A N 1
ATOM 1526 C CA . PHE A 1 192 ? 8.163 9.215 -23.733 1.00 50.44 192 PHE A CA 1
ATOM 1527 C C . PHE A 1 192 ? 6.696 9.573 -23.473 1.00 50.44 192 PHE A C 1
ATOM 1529 O O . PHE A 1 192 ? 6.378 10.310 -22.543 1.00 50.44 192 PHE A O 1
ATOM 1536 N N . ALA A 1 193 ? 5.788 9.041 -24.296 1.00 54.62 193 ALA A N 1
ATOM 1537 C CA . ALA A 1 193 ? 4.353 9.271 -24.158 1.00 54.62 193 ALA A CA 1
ATOM 1538 C C . ALA A 1 193 ? 3.792 8.557 -22.914 1.00 54.62 193 ALA A C 1
ATOM 1540 O O . ALA A 1 193 ? 3.572 7.344 -22.894 1.00 54.62 193 ALA A O 1
ATOM 1541 N N . ASN A 1 194 ? 3.531 9.350 -21.881 1.00 52.47 194 ASN A N 1
ATOM 1542 C CA . ASN A 1 194 ? 3.103 8.943 -20.546 1.00 52.47 194 ASN A CA 1
ATOM 1543 C C . ASN A 1 194 ? 1.729 8.260 -20.428 1.00 52.47 194 ASN A C 1
ATOM 1545 O O . ASN A 1 194 ? 1.414 7.704 -19.377 1.00 52.47 194 ASN A O 1
ATOM 1549 N N . ALA A 1 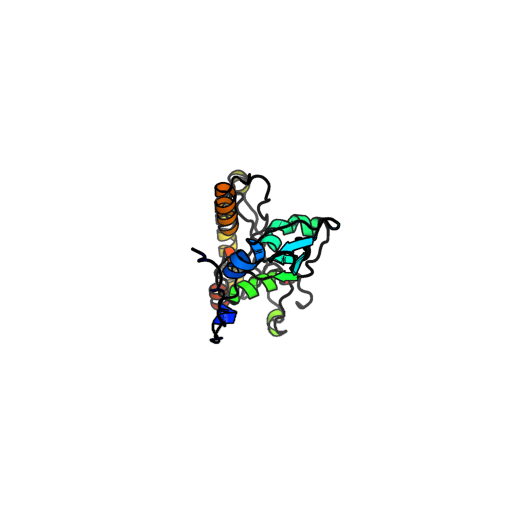195 ? 0.912 8.272 -21.483 1.00 53.06 195 ALA A N 1
ATOM 1550 C CA . ALA A 1 195 ? -0.450 7.730 -21.469 1.00 53.06 195 ALA A CA 1
ATOM 1551 C C . ALA A 1 195 ? -0.531 6.205 -21.220 1.00 53.06 195 ALA A C 1
ATOM 1553 O O . ALA A 1 195 ? -1.624 5.660 -21.115 1.00 53.06 195 ALA A O 1
ATOM 1554 N N . LYS A 1 196 ? 0.607 5.498 -21.142 1.00 57.50 196 LYS A N 1
ATOM 1555 C CA . LYS A 1 196 ? 0.661 4.028 -21.067 1.00 57.50 196 LYS A CA 1
ATOM 1556 C C . LYS A 1 196 ? 0.868 3.443 -19.671 1.00 57.50 196 LYS A C 1
ATOM 1558 O O . LYS A 1 196 ? 0.687 2.239 -19.516 1.00 57.50 196 LYS A O 1
ATOM 1563 N N . ILE A 1 197 ? 1.276 4.227 -18.671 1.00 65.56 197 ILE A N 1
ATOM 1564 C CA . ILE A 1 197 ? 1.531 3.668 -17.333 1.00 65.56 197 ILE A CA 1
ATOM 1565 C C . ILE A 1 197 ? 0.263 3.807 -16.503 1.00 65.56 197 ILE A C 1
ATOM 1567 O O . ILE A 1 197 ? -0.132 4.938 -16.224 1.00 65.56 197 ILE A O 1
ATOM 1571 N N . PRO A 1 198 ? -0.382 2.704 -16.094 1.00 69.88 198 PRO A N 1
ATOM 1572 C CA . PRO A 1 198 ? -1.608 2.788 -15.318 1.00 69.88 198 PRO A CA 1
ATOM 1573 C C . PRO A 1 198 ? -1.341 3.474 -13.975 1.00 69.88 198 PRO A C 1
ATOM 1575 O O . PRO A 1 198 ? -0.312 3.243 -13.337 1.00 69.88 198 PRO A O 1
ATOM 1578 N N . MET A 1 199 ? -2.270 4.324 -13.542 1.00 72.44 199 MET A N 1
ATOM 1579 C CA . MET A 1 199 ? -2.280 4.793 -12.160 1.00 72.44 199 MET A CA 1
ATOM 1580 C C . MET A 1 199 ? -2.593 3.616 -11.229 1.00 72.44 199 MET A C 1
ATOM 1582 O O . MET A 1 199 ? -3.467 2.807 -11.555 1.00 72.44 199 MET A O 1
ATOM 1586 N N . PRO A 1 200 ? -1.925 3.507 -10.068 1.00 76.25 200 PRO A N 1
ATOM 1587 C CA . PRO A 1 200 ? -2.324 2.526 -9.074 1.00 76.25 200 PRO A CA 1
ATOM 1588 C C . PRO A 1 200 ? -3.737 2.856 -8.586 1.00 76.25 200 PRO A C 1
ATOM 1590 O O . PRO A 1 200 ? -4.019 3.988 -8.204 1.00 76.25 200 PRO A O 1
ATOM 1593 N N . THR A 1 201 ? -4.637 1.874 -8.580 1.00 78.44 201 THR A N 1
ATOM 1594 C CA . THR A 1 201 ? -5.997 2.071 -8.053 1.00 78.44 201 THR A CA 1
ATOM 1595 C C . THR A 1 201 ? -5.979 2.301 -6.541 1.00 78.44 201 THR A C 1
ATOM 1597 O O . THR A 1 201 ? -6.763 3.099 -6.033 1.00 78.44 201 THR A O 1
ATOM 1600 N N . ILE A 1 202 ? -5.059 1.627 -5.838 1.00 84.44 202 ILE A N 1
ATOM 1601 C CA . ILE A 1 202 ? -4.857 1.702 -4.387 1.00 84.44 202 ILE A CA 1
ATOM 1602 C C . ILE A 1 202 ? -3.504 2.349 -4.101 1.00 84.44 202 ILE A C 1
ATOM 1604 O O . ILE A 1 202 ? -2.478 1.942 -4.648 1.00 84.44 202 ILE A O 1
ATOM 1608 N N . CYS A 1 203 ? -3.514 3.325 -3.206 1.00 82.38 203 CYS A N 1
ATOM 1609 C CA . CYS A 1 203 ? -2.341 4.027 -2.728 1.00 82.38 203 CYS A CA 1
ATOM 1610 C C . CYS A 1 203 ? -1.714 3.312 -1.526 1.00 82.38 203 CYS A C 1
ATOM 1612 O O . CYS A 1 203 ? -2.441 2.789 -0.681 1.00 82.38 203 CYS A O 1
ATOM 1614 N N . PRO A 1 204 ? -0.377 3.342 -1.405 1.00 83.38 204 PRO A N 1
ATOM 1615 C CA . PRO A 1 204 ? 0.290 2.968 -0.163 1.00 83.38 204 PRO A CA 1
ATOM 1616 C C . PRO A 1 204 ? -0.187 3.843 1.002 1.00 83.38 204 PRO A C 1
ATOM 1618 O O . PRO A 1 204 ? -0.293 5.061 0.835 1.00 83.38 204 PRO A O 1
ATOM 1621 N N . SER A 1 205 ? -0.399 3.295 2.199 1.00 84.88 205 SER A N 1
ATOM 1622 C CA . SER A 1 205 ? -0.870 4.116 3.335 1.00 84.88 205 SER A CA 1
ATOM 1623 C C . SER A 1 205 ? 0.199 5.102 3.798 1.00 84.88 205 SER A C 1
ATOM 1625 O O . SER A 1 205 ? -0.117 6.243 4.131 1.00 84.88 205 SER A O 1
ATOM 1627 N N . TYR A 1 206 ? 1.482 4.716 3.724 1.00 81.38 206 TYR A N 1
ATOM 1628 C CA . TYR A 1 206 ? 2.617 5.596 4.051 1.00 81.38 206 TYR A CA 1
ATOM 1629 C C . TYR A 1 206 ? 2.694 6.853 3.167 1.00 81.38 206 TYR A C 1
ATOM 1631 O O . TYR A 1 206 ? 3.471 7.766 3.453 1.00 81.38 206 TYR A O 1
ATOM 1639 N N . TYR A 1 207 ? 1.962 6.870 2.050 1.00 79.00 207 TYR A N 1
ATOM 1640 C CA . TYR A 1 207 ? 1.917 8.005 1.143 1.00 79.00 207 TYR A CA 1
ATOM 1641 C C . TYR A 1 207 ? 0.977 9.109 1.659 1.00 79.00 207 TYR A C 1
ATOM 1643 O O . TYR A 1 207 ? 1.315 10.287 1.574 1.00 79.00 207 TYR A O 1
ATOM 1651 N N . TRP A 1 208 ? -0.164 8.728 2.235 1.00 78.50 208 TRP A N 1
ATOM 1652 C CA . TRP A 1 208 ? -1.156 9.666 2.775 1.00 78.50 208 TRP A CA 1
ATOM 1653 C C . TRP A 1 208 ? -0.937 9.993 4.247 1.00 78.50 208 TRP A C 1
ATOM 1655 O O . TRP A 1 208 ? -1.328 11.063 4.707 1.00 78.50 208 TRP A O 1
ATOM 1665 N N . LEU A 1 209 ? -0.304 9.083 4.984 1.00 81.56 209 LEU A N 1
ATOM 1666 C CA . LEU A 1 209 ? -0.099 9.209 6.416 1.00 81.56 209 LEU A CA 1
ATOM 1667 C C . LEU A 1 209 ? 1.391 9.241 6.731 1.00 81.56 209 LEU A C 1
ATOM 1669 O O . LEU A 1 209 ? 2.172 8.410 6.260 1.00 81.56 209 LEU A O 1
ATOM 1673 N N . ASN A 1 210 ? 1.782 10.160 7.614 1.00 86.62 210 ASN A N 1
ATOM 1674 C CA . ASN A 1 210 ? 3.045 10.015 8.321 1.00 86.62 210 ASN A CA 1
ATOM 1675 C C . ASN A 1 210 ? 2.907 8.844 9.298 1.00 86.62 210 ASN A C 1
ATOM 1677 O O . ASN A 1 210 ? 2.508 9.031 10.443 1.00 86.62 210 ASN A O 1
ATOM 1681 N N . ILE A 1 211 ? 3.204 7.635 8.820 1.00 84.12 211 ILE A N 1
ATOM 1682 C CA . ILE A 1 211 ? 2.876 6.409 9.548 1.00 84.12 211 ILE A CA 1
ATOM 1683 C C . ILE A 1 211 ? 3.578 6.319 10.902 1.00 84.12 211 ILE A C 1
ATOM 1685 O O . ILE A 1 211 ? 2.997 5.811 11.846 1.00 84.12 211 ILE A O 1
ATOM 1689 N N . LYS A 1 212 ? 4.789 6.879 11.015 1.00 86.75 212 LYS A N 1
ATOM 1690 C CA . LYS A 1 212 ? 5.523 6.939 12.278 1.00 86.75 212 LYS A CA 1
ATOM 1691 C C . LYS A 1 212 ? 4.743 7.749 13.310 1.00 86.75 212 LYS A C 1
ATOM 1693 O O . LYS A 1 212 ? 4.450 7.248 14.384 1.00 86.75 212 LYS A O 1
ATOM 1698 N N . LEU A 1 213 ? 4.375 8.978 12.946 1.00 89.25 213 LEU A N 1
ATOM 1699 C CA . LEU A 1 213 ? 3.597 9.850 13.821 1.00 89.25 213 LEU A CA 1
ATOM 1700 C C . LEU A 1 213 ? 2.224 9.237 14.130 1.00 89.25 213 LEU A C 1
ATOM 1702 O O . LEU A 1 213 ? 1.747 9.313 15.252 1.00 89.25 213 LEU A O 1
ATOM 1706 N N . ALA A 1 214 ? 1.594 8.607 13.142 1.00 87.94 214 ALA A N 1
ATOM 1707 C CA . ALA A 1 214 ? 0.286 7.993 13.313 1.00 87.94 214 ALA A CA 1
ATOM 1708 C C . ALA A 1 214 ? 0.327 6.803 14.293 1.00 87.94 214 ALA A C 1
ATOM 1710 O O . ALA A 1 214 ? -0.542 6.718 15.152 1.00 87.94 214 ALA A O 1
ATOM 1711 N N . GLU A 1 215 ? 1.344 5.936 14.205 1.00 86.62 215 GLU A N 1
ATOM 1712 C CA . GLU A 1 215 ? 1.575 4.828 15.150 1.00 86.62 215 GLU A CA 1
ATOM 1713 C C . GLU A 1 215 ? 1.933 5.319 16.566 1.00 86.62 215 GLU A C 1
ATOM 1715 O O . GLU A 1 215 ? 1.631 4.634 17.539 1.00 86.62 215 GLU A O 1
ATOM 1720 N N . GLU A 1 216 ? 2.578 6.484 16.693 1.00 90.25 216 GLU A N 1
ATOM 1721 C CA . GLU A 1 216 ? 2.897 7.105 17.989 1.00 90.25 216 GLU A CA 1
ATOM 1722 C C . GLU A 1 216 ? 1.658 7.713 18.665 1.00 90.25 216 GLU A C 1
ATOM 1724 O O . GLU A 1 216 ? 1.553 7.696 19.890 1.00 90.25 216 GLU A O 1
ATOM 1729 N N . LEU A 1 217 ? 0.724 8.252 17.877 1.00 90.69 217 LEU A N 1
ATOM 1730 C CA . LEU A 1 217 ? -0.471 8.927 18.387 1.00 90.69 217 LEU A CA 1
ATOM 1731 C C . LEU A 1 217 ? -1.656 7.983 18.597 1.00 90.69 217 LEU A C 1
ATOM 1733 O O . LEU A 1 217 ? -2.467 8.212 19.494 1.00 90.69 217 LEU A O 1
ATOM 1737 N N . PHE A 1 218 ? -1.788 6.950 17.763 1.00 91.00 218 PHE A N 1
ATOM 1738 C CA . PHE A 1 218 ? -2.983 6.116 17.715 1.00 91.00 218 PHE A CA 1
ATOM 1739 C C . PHE A 1 218 ? -2.645 4.634 17.505 1.00 91.00 218 PHE A C 1
ATOM 1741 O O . PHE A 1 218 ? -1.713 4.295 16.770 1.00 91.00 218 PHE A O 1
ATOM 1748 N N . PRO A 1 219 ? -3.444 3.717 18.077 1.00 91.94 219 PRO A N 1
ATOM 1749 C CA . PRO A 1 219 ? -3.313 2.299 17.793 1.00 91.94 219 PRO A CA 1
ATOM 1750 C C . PRO A 1 219 ? -3.847 1.998 16.384 1.00 91.94 219 PRO A C 1
ATOM 1752 O O . PRO A 1 219 ? -5.055 1.917 16.156 1.00 91.94 219 PRO A O 1
ATOM 1755 N N . LEU A 1 220 ? -2.928 1.843 15.428 1.00 93.38 220 LEU A N 1
ATOM 1756 C CA . LEU A 1 220 ? -3.232 1.608 14.014 1.00 93.38 220 LEU A CA 1
ATOM 1757 C C . LEU A 1 220 ? -2.627 0.298 13.504 1.00 93.38 220 LEU A C 1
ATOM 1759 O O . LEU A 1 220 ? -1.587 -0.157 13.994 1.00 93.38 220 LEU A O 1
ATOM 1763 N N . ARG A 1 221 ? -3.249 -0.279 12.473 1.00 94.62 221 ARG A N 1
ATOM 1764 C CA . ARG A 1 221 ? -2.702 -1.388 11.677 1.00 94.62 221 ARG A CA 1
ATOM 1765 C C . ARG A 1 221 ? -2.892 -1.157 10.187 1.00 94.62 221 ARG A C 1
ATOM 1767 O O . ARG A 1 221 ? -3.794 -0.435 9.764 1.00 94.62 221 ARG A O 1
ATOM 1774 N N . GLU A 1 222 ? -2.022 -1.766 9.397 1.00 94.19 222 GLU A N 1
ATOM 1775 C CA . GLU A 1 222 ? -2.040 -1.694 7.944 1.00 94.19 222 GLU A CA 1
ATOM 1776 C C . GLU A 1 222 ? -3.319 -2.300 7.336 1.00 94.19 222 GLU A C 1
ATOM 1778 O O . GLU A 1 222 ? -3.928 -3.189 7.934 1.00 94.19 222 GLU A O 1
ATOM 1783 N N . PRO A 1 223 ? -3.711 -1.897 6.114 1.00 93.81 223 PRO A N 1
ATOM 1784 C CA . PRO A 1 223 ? -4.922 -2.415 5.478 1.00 93.81 223 PRO A CA 1
ATOM 1785 C C . PRO A 1 223 ? -4.994 -3.930 5.278 1.00 93.81 223 PRO A C 1
ATOM 1787 O O . PRO A 1 223 ? -6.083 -4.495 5.252 1.00 93.81 223 PRO A O 1
ATOM 1790 N N . SER A 1 224 ? -3.853 -4.603 5.134 1.00 93.06 224 SER A N 1
ATOM 1791 C CA . SER A 1 224 ? -3.786 -6.059 4.965 1.00 93.06 224 SER A CA 1
ATOM 1792 C C . SER A 1 224 ? -3.699 -6.827 6.284 1.00 93.06 224 SER A C 1
ATOM 1794 O O . SER A 1 224 ? -3.640 -8.055 6.254 1.00 93.06 224 SER A O 1
ATOM 1796 N N . PHE A 1 225 ? -3.721 -6.141 7.433 1.00 95.81 225 PHE A N 1
ATOM 1797 C CA . PHE A 1 225 ? -3.461 -6.745 8.738 1.00 95.81 225 PHE A CA 1
ATOM 1798 C C . PHE A 1 225 ? -4.375 -7.939 9.025 1.00 95.81 225 PHE A C 1
ATOM 1800 O O . PHE A 1 225 ? -3.880 -9.019 9.318 1.00 95.81 225 PHE A O 1
ATOM 1807 N N . LEU A 1 226 ? -5.694 -7.788 8.855 1.00 94.81 226 LEU A N 1
ATOM 1808 C CA . LEU A 1 226 ? -6.665 -8.862 9.126 1.00 94.81 226 LEU A CA 1
ATOM 1809 C C . LEU A 1 226 ? -6.562 -10.055 8.160 1.00 94.81 226 LEU A C 1
ATOM 1811 O O . LEU A 1 226 ? -7.098 -11.117 8.451 1.00 94.81 226 LEU A O 1
ATOM 1815 N N . ALA A 1 227 ? -5.892 -9.897 7.016 1.00 93.25 227 ALA A N 1
ATOM 1816 C CA . ALA A 1 227 ? -5.618 -10.997 6.091 1.00 93.25 227 ALA A CA 1
ATOM 1817 C C . ALA A 1 227 ? -4.317 -11.745 6.437 1.00 93.25 227 ALA A C 1
ATOM 1819 O O . ALA A 1 227 ? -3.985 -12.743 5.795 1.00 93.25 227 ALA A O 1
ATOM 1820 N N . ASN A 1 228 ? -3.550 -11.258 7.416 1.00 94.00 228 ASN A N 1
ATOM 1821 C CA . ASN A 1 228 ? -2.315 -11.891 7.841 1.00 94.00 228 ASN A CA 1
ATOM 1822 C C . ASN A 1 228 ? -2.635 -13.158 8.656 1.00 94.00 228 ASN A C 1
ATOM 1824 O O . ASN A 1 228 ? -3.314 -13.054 9.675 1.00 94.00 228 ASN A O 1
ATOM 1828 N N . PRO A 1 229 ? -2.097 -14.337 8.290 1.00 93.06 229 PRO A N 1
ATOM 1829 C CA . PRO A 1 229 ? -2.390 -15.597 8.981 1.00 93.06 229 PRO A CA 1
ATOM 1830 C C . PRO A 1 229 ? -1.884 -15.651 10.433 1.00 93.06 229 PRO A C 1
ATOM 1832 O O . PRO A 1 229 ? -2.130 -16.630 11.129 1.00 93.06 229 PRO A O 1
ATOM 1835 N N . ARG A 1 230 ? -1.129 -14.641 10.884 1.00 92.62 230 ARG A N 1
ATOM 1836 C CA . ARG A 1 230 ? -0.671 -14.506 12.275 1.00 92.62 230 ARG A CA 1
ATOM 1837 C C . ARG A 1 230 ? -1.668 -13.766 13.167 1.00 92.62 230 ARG A C 1
ATOM 1839 O O . ARG A 1 230 ? -1.445 -13.723 14.374 1.00 92.62 230 ARG A O 1
ATOM 1846 N N . VAL A 1 231 ? -2.708 -13.159 12.592 1.00 92.38 231 VAL A N 1
ATOM 1847 C CA . VAL A 1 231 ? -3.820 -12.594 13.362 1.00 92.38 231 VAL A CA 1
ATOM 1848 C C . VAL A 1 231 ? -4.704 -13.748 13.853 1.00 92.38 231 VAL A C 1
ATOM 1850 O O . VAL A 1 231 ? -5.087 -14.571 13.020 1.00 92.38 231 VAL A O 1
ATOM 1853 N N . PRO A 1 232 ? -4.979 -13.840 15.169 1.00 83.44 232 PRO A N 1
ATOM 1854 C CA . PRO A 1 232 ? -5.843 -14.870 15.749 1.00 83.44 232 PRO A CA 1
ATOM 1855 C C . PRO A 1 232 ? -7.302 -14.811 15.287 1.00 83.44 232 PRO A C 1
ATOM 1857 O O . PRO A 1 232 ? -7.792 -13.694 14.991 1.00 83.44 232 PRO A O 1
#

Radius of gyration: 23.26 Å; chains: 1; bounding box: 80×31×57 Å

Secondary structure (DSSP, 8-state):
----------------TTHHHH-SHHHIIIIIISS--EE-SS-TTEEEETTTTEEEE---TTTEEEHHHHHHTHHHHHHHT---SEEE--STT-S-HHHHHHHHHHTT-----GGGT----EEE------HHHHHH-HHHHHHHHHHHHHHHHHHHHHTT-EEEPP-PBPPSSGGGSHHHHHHHHHHHTTT--GGGSPPPSB--HHHHS-HHHHHHHS-EE-TTGGGSTT--